Protein AF-A0A8K0EVI2-F1 (afdb_monomer_lite)

pLDDT: mean 81.67, std 11.16, range [43.81, 96.56]

Organism: Branchiostoma lanceolatum (NCBI:txid7740)

InterPro domains:
  IPR036465 von Willebrand factor A-like domain superfamily [G3DSA:3.40.50.410] (149-188)
  IPR036465 von Willebrand factor A-like domain superfamily [SSF53300] (149-183)
  IPR051173 Voltage-dependent calcium channel subunit alpha-2/delta [PTHR10166] (4-187)

Foldseek 3Di:
DDDDPDDDPVVVVVVVVVVVVVVVVLVVVLVVQLVVLLVVLPVVPLPAADPQC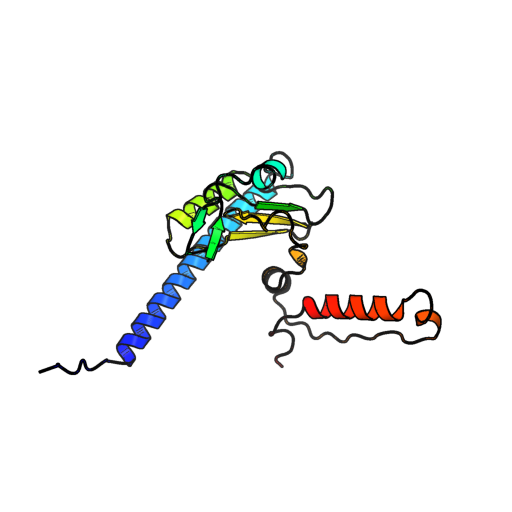QQQVDPDPFDQDPLANATWDQQGKHKDQLDPPQRRRRHVVSSVSVSVSCVVDVNDDKDKDADPRRIIMIPTHHPASHPDHGCCLPQVNLCVVPVDAADDDDDDDPDPVCVPPVNNVVSVVVVVSVVSSDDPRNPDD

Secondary structure (DSSP, 8-state):
--------HHHHHHHHHHHHHHHHHHHHHHHHHHHHHHHHHHHT-STTPPPGGGGTS-----EEETTTTEEEETT--EEEESSTTPPP---HHHHHHHHHHHHH-TT---EEEE-TTSEEEEESEETTTTSPPPGGGSHHHHHHH--S----------SGGGTGGGHHHHHHHHHHHHHHT--GGGT--

Radius of gyration: 22.09 Å; chains: 1; bounding box: 52×46×72 Å

Structure (mmCIF, N/CA/C/O backbone):
data_AF-A0A8K0EVI2-F1
#
_entry.id   AF-A0A8K0EVI2-F1
#
loop_
_atom_site.group_PDB
_atom_site.id
_atom_site.type_symbol
_atom_site.label_atom_id
_atom_site.label_alt_id
_atom_site.label_comp_id
_atom_site.label_asym_id
_atom_site.label_entity_id
_atom_site.label_seq_id
_atom_site.pdbx_PDB_ins_code
_atom_site.Cartn_x
_atom_site.Cartn_y
_atom_site.Cartn_z
_atom_site.occupancy
_atom_site.B_iso_or_equiv
_atom_site.auth_seq_id
_atom_site.auth_comp_id
_atom_site.auth_asym_id
_atom_site.auth_atom_id
_atom_site.pdbx_PDB_model_num
ATOM 1 N N . MET A 1 1 ? -12.355 -16.931 48.513 1.00 43.81 1 MET A N 1
ATOM 2 C CA . MET A 1 1 ? -12.974 -17.932 47.621 1.00 43.81 1 MET A CA 1
ATOM 3 C C . MET A 1 1 ? -12.936 -17.333 46.222 1.00 43.81 1 MET A C 1
ATOM 5 O O . MET A 1 1 ? -13.671 -16.388 45.978 1.00 43.81 1 MET A O 1
ATOM 9 N N . MET A 1 2 ? -11.983 -17.734 45.374 1.00 49.91 2 MET A N 1
ATOM 10 C CA . MET A 1 2 ? -11.938 -17.255 43.985 1.00 49.91 2 MET A CA 1
ATOM 11 C C . MET A 1 2 ? -13.023 -18.002 43.211 1.00 49.91 2 MET A C 1
ATOM 13 O O . MET A 1 2 ? -12.987 -19.228 43.157 1.00 49.91 2 MET A O 1
ATOM 17 N N . GLN A 1 3 ? -14.016 -17.278 42.695 1.00 55.81 3 GLN A N 1
ATOM 18 C CA . GLN A 1 3 ? -14.998 -17.849 41.778 1.00 55.81 3 GLN A CA 1
ATOM 19 C C . GLN A 1 3 ? -14.292 -18.197 40.470 1.00 55.81 3 GLN A C 1
ATOM 21 O O . GLN A 1 3 ? -13.686 -17.338 39.832 1.00 55.81 3 GLN A O 1
ATOM 26 N N . GLU A 1 4 ? -14.365 -19.467 40.094 1.00 62.75 4 GLU A N 1
ATOM 27 C CA . GLU A 1 4 ? -13.903 -19.957 38.805 1.00 62.75 4 GLU A CA 1
ATOM 28 C C . GLU A 1 4 ? -14.841 -19.396 37.726 1.00 62.75 4 GLU A C 1
ATOM 30 O O . GLU A 1 4 ? -16.021 -19.749 37.651 1.00 62.75 4 GLU A O 1
ATOM 35 N N . VAL A 1 5 ? -14.348 -18.437 36.939 1.00 78.00 5 VAL A N 1
ATOM 36 C CA . VAL A 1 5 ? -15.119 -17.850 35.841 1.00 78.00 5 VAL A CA 1
ATOM 37 C C . VAL A 1 5 ? -15.212 -18.897 34.740 1.00 78.00 5 VAL A C 1
ATOM 39 O O . VAL A 1 5 ? -14.2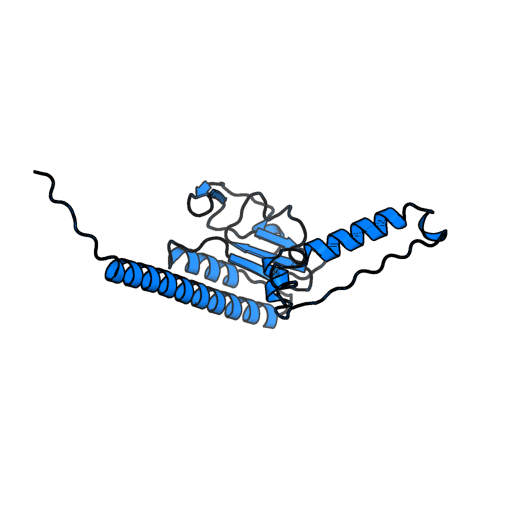47 -19.156 34.024 1.00 78.00 5 VAL A O 1
ATOM 42 N N . LYS A 1 6 ? -16.383 -19.520 34.611 1.00 79.06 6 LYS A N 1
ATOM 43 C CA . LYS A 1 6 ? -16.661 -20.459 33.527 1.00 79.06 6 LYS A CA 1
ATOM 44 C C . LYS A 1 6 ? -16.777 -19.672 32.219 1.00 79.06 6 LYS A C 1
ATOM 46 O O . LYS A 1 6 ? -17.732 -18.924 32.030 1.00 79.06 6 LYS A O 1
ATOM 51 N N . ILE A 1 7 ? -15.785 -19.812 31.344 1.00 83.69 7 ILE A N 1
ATOM 52 C CA . ILE A 1 7 ? -15.777 -19.159 30.032 1.00 83.69 7 ILE A CA 1
ATOM 53 C C . ILE A 1 7 ? -16.602 -19.996 29.052 1.00 83.69 7 ILE A C 1
ATOM 55 O O . ILE A 1 7 ? -16.324 -21.176 28.846 1.00 83.69 7 ILE A O 1
ATOM 59 N N . ASP A 1 8 ? -17.599 -19.370 28.432 1.00 90.25 8 ASP A N 1
ATOM 60 C CA . ASP A 1 8 ? -18.311 -19.929 27.285 1.00 90.25 8 ASP A CA 1
ATOM 61 C C . ASP A 1 8 ? -17.479 -19.708 26.013 1.00 90.25 8 ASP A C 1
ATOM 63 O O . ASP A 1 8 ? -17.404 -18.600 25.478 1.00 90.25 8 ASP A O 1
ATOM 67 N N . GLY A 1 9 ? -16.809 -20.765 25.555 1.00 88.12 9 GLY A N 1
ATOM 68 C CA . GLY A 1 9 ? -15.929 -20.698 24.392 1.00 88.12 9 GLY A CA 1
ATOM 69 C C . GLY A 1 9 ? -16.652 -20.364 23.085 1.00 88.12 9 GLY A C 1
ATOM 70 O O . GLY A 1 9 ? -16.075 -19.679 22.242 1.00 88.12 9 GLY A O 1
ATOM 71 N N . GLU A 1 10 ? -17.904 -20.793 22.916 1.00 92.88 10 GLU A N 1
ATOM 72 C CA . GLU A 1 10 ? -18.670 -20.551 21.689 1.00 92.88 10 GLU A CA 1
ATOM 73 C C . GLU A 1 10 ? -19.097 -19.085 21.605 1.00 92.88 10 GLU A C 1
ATOM 75 O O . GLU A 1 10 ? -18.867 -18.419 20.591 1.00 92.88 10 GLU A O 1
ATOM 80 N N . ALA A 1 11 ? -19.611 -18.543 22.712 1.00 92.44 11 ALA A N 1
ATOM 81 C CA . ALA A 1 11 ? -19.956 -17.130 22.800 1.00 92.44 11 ALA A CA 1
ATOM 82 C C . ALA A 1 11 ? -18.728 -16.227 22.585 1.00 92.44 11 ALA A C 1
ATOM 84 O O . ALA A 1 11 ? -18.799 -15.243 21.846 1.00 92.44 11 ALA A O 1
ATOM 85 N N . GLN A 1 12 ? -17.577 -16.571 23.176 1.00 92.56 12 GLN A N 1
ATOM 86 C CA . GLN A 1 12 ? -16.336 -15.811 22.980 1.00 92.56 12 GLN A CA 1
ATOM 87 C C . GLN A 1 12 ? -15.836 -15.877 21.531 1.00 92.56 12 GLN A C 1
ATOM 89 O O . GLN A 1 12 ? -15.446 -14.852 20.970 1.00 92.56 12 GLN A O 1
ATOM 94 N N . LEU A 1 13 ? -15.888 -17.051 20.893 1.00 92.06 13 LEU A N 1
ATOM 95 C CA . LEU A 1 13 ? -15.507 -17.204 19.488 1.00 92.06 13 LEU A CA 1
ATOM 96 C C . LEU A 1 13 ? -16.396 -16.362 18.565 1.00 92.06 13 LEU A C 1
ATOM 98 O O . LEU A 1 13 ? -15.887 -15.703 17.652 1.00 92.06 13 LEU A O 1
ATOM 102 N N . HIS A 1 14 ? -17.707 -16.346 18.810 1.00 93.56 14 HIS A N 1
ATOM 103 C CA . HIS A 1 14 ? -18.639 -15.525 18.043 1.00 93.56 14 HIS A CA 1
ATOM 104 C C . HIS A 1 14 ? -18.311 -14.032 18.179 1.00 93.56 14 HIS A C 1
ATOM 106 O O . HIS A 1 14 ? -18.212 -13.327 17.174 1.00 93.56 14 HIS A O 1
ATOM 112 N N . LEU A 1 15 ? -18.071 -13.553 19.405 1.00 94.12 15 LEU A N 1
ATOM 113 C CA . LEU A 1 15 ? -17.705 -12.157 19.663 1.00 94.12 15 LEU A CA 1
ATOM 114 C C . LEU A 1 15 ? -16.404 -11.758 18.951 1.00 94.12 15 LEU A C 1
ATOM 116 O O . LEU A 1 15 ? -16.347 -10.706 18.313 1.00 94.12 15 LEU A O 1
ATOM 120 N N . LEU A 1 16 ? -15.375 -12.610 19.003 1.00 91.75 16 LEU A N 1
ATOM 121 C CA . LEU A 1 16 ? -14.105 -12.372 18.312 1.00 91.75 16 LEU A CA 1
ATOM 122 C C . LEU A 1 16 ? -14.278 -12.341 16.789 1.00 91.75 16 LEU A C 1
ATOM 124 O O . LEU A 1 16 ? -13.738 -11.458 16.121 1.00 91.75 16 LEU A O 1
ATOM 128 N N . THR A 1 17 ? -15.059 -13.275 16.243 1.00 92.44 17 THR A N 1
ATOM 129 C CA . THR A 1 17 ? -15.332 -13.360 14.801 1.00 92.44 17 THR A CA 1
ATOM 130 C C . THR A 1 17 ? -16.090 -12.130 14.316 1.00 92.44 17 THR A C 1
ATOM 132 O O . THR A 1 17 ? -15.749 -11.559 13.280 1.00 92.44 17 THR A O 1
ATOM 135 N N . GLN A 1 18 ? -17.078 -11.676 15.089 1.00 93.94 18 GLN A N 1
ATOM 136 C CA . GLN A 1 18 ? -17.838 -10.471 14.786 1.00 93.94 18 GLN A CA 1
ATOM 137 C C . GLN A 1 18 ? -16.941 -9.228 14.804 1.00 93.94 18 GLN A C 1
ATOM 139 O O . GLN A 1 18 ? -16.919 -8.482 13.827 1.00 93.94 18 GLN A O 1
ATOM 144 N N . ALA A 1 19 ? -16.133 -9.047 15.853 1.00 88.75 19 ALA A N 1
ATOM 145 C CA . ALA A 1 19 ? -15.213 -7.916 15.957 1.00 88.75 19 ALA A CA 1
ATOM 146 C C . ALA A 1 19 ? -14.177 -7.893 14.815 1.00 88.75 19 ALA A C 1
ATOM 148 O O . ALA A 1 19 ? -13.899 -6.837 14.240 1.00 88.75 19 ALA A O 1
ATOM 149 N N . ALA A 1 20 ? -13.631 -9.056 14.444 1.00 89.12 20 ALA A N 1
ATOM 150 C CA . ALA A 1 20 ? -12.725 -9.182 13.306 1.00 89.12 20 ALA A CA 1
ATOM 151 C C . ALA A 1 20 ? -13.427 -8.844 11.981 1.00 89.12 20 ALA A C 1
ATOM 153 O O . ALA A 1 20 ? -12.891 -8.088 11.167 1.00 89.12 20 ALA A O 1
ATOM 154 N N . GLY A 1 21 ? -14.644 -9.357 11.780 1.00 90.19 21 GLY A N 1
ATOM 155 C CA . GLY A 1 21 ? -15.459 -9.077 10.602 1.00 90.19 21 GLY A CA 1
ATOM 156 C C . GLY A 1 21 ? -15.788 -7.593 10.455 1.00 90.19 21 GLY A C 1
ATOM 157 O O . GLY A 1 21 ? -15.644 -7.034 9.368 1.00 90.19 21 GLY A O 1
ATOM 158 N N . ASP A 1 22 ? -16.172 -6.929 11.542 1.00 90.62 22 ASP A N 1
ATOM 159 C CA . ASP A 1 22 ? -16.500 -5.503 11.532 1.00 90.62 22 ASP A CA 1
ATOM 160 C C . ASP A 1 22 ? -15.265 -4.637 11.267 1.00 90.62 22 ASP A C 1
ATOM 162 O O . ASP A 1 22 ? -15.330 -3.699 10.468 1.00 90.62 22 ASP A O 1
ATOM 166 N N . ARG A 1 23 ? -14.101 -5.012 11.814 1.00 88.19 23 ARG A N 1
ATOM 167 C CA . ARG A 1 23 ? -12.829 -4.356 11.482 1.00 88.19 23 ARG A CA 1
ATOM 168 C C . ARG A 1 23 ? -12.491 -4.483 9.995 1.00 88.19 23 ARG A C 1
ATOM 170 O O . ARG A 1 23 ? -12.103 -3.495 9.376 1.00 88.19 23 ARG A O 1
ATOM 177 N N . LEU A 1 24 ? -12.667 -5.666 9.402 1.00 90.06 24 LEU A N 1
ATOM 178 C CA . LEU A 1 24 ? -12.410 -5.888 7.974 1.00 90.06 24 LEU A CA 1
ATOM 179 C C . LEU A 1 24 ? -13.368 -5.094 7.076 1.00 90.06 24 LEU A C 1
ATOM 181 O O . LEU A 1 24 ? -12.922 -4.517 6.082 1.00 90.06 24 LEU A O 1
ATOM 185 N N . LYS A 1 25 ? -14.659 -5.019 7.430 1.00 91.19 25 LYS A N 1
ATOM 186 C CA . LYS A 1 25 ? -15.632 -4.165 6.722 1.00 91.19 25 LYS A CA 1
ATOM 187 C C . LYS A 1 25 ? -15.181 -2.710 6.742 1.00 91.19 25 LYS A C 1
ATOM 189 O O . LYS A 1 25 ? -15.129 -2.074 5.697 1.00 91.19 25 LYS A O 1
ATOM 194 N N . MET A 1 26 ? -14.768 -2.220 7.906 1.00 88.94 26 MET A N 1
ATOM 195 C CA . MET A 1 26 ? -14.326 -0.840 8.052 1.00 88.94 26 MET A CA 1
ATOM 196 C C . MET A 1 26 ? -13.041 -0.553 7.250 1.00 88.94 26 MET A C 1
ATOM 198 O O . MET A 1 26 ? -12.937 0.480 6.589 1.00 88.94 26 MET A O 1
ATOM 202 N N . CYS A 1 27 ? -12.079 -1.487 7.232 1.00 89.56 27 CYS A N 1
ATOM 203 C CA . CYS A 1 27 ? -10.894 -1.395 6.370 1.00 89.56 27 CYS A CA 1
ATOM 204 C C . CYS A 1 27 ? -11.271 -1.320 4.884 1.00 89.56 27 CYS A C 1
ATOM 206 O O . CYS A 1 27 ? -10.718 -0.505 4.147 1.00 89.56 27 CYS A O 1
ATOM 208 N N . ARG A 1 28 ? -12.228 -2.141 4.440 1.00 91.81 28 ARG A N 1
ATOM 209 C CA . ARG A 1 28 ? -12.726 -2.121 3.060 1.00 91.81 28 ARG A CA 1
ATOM 210 C C . ARG A 1 28 ? -13.369 -0.776 2.715 1.00 91.81 28 ARG A C 1
ATOM 212 O O . ARG A 1 28 ? -13.117 -0.243 1.639 1.00 91.81 28 ARG A O 1
ATOM 219 N N . ASP A 1 29 ? -14.159 -0.209 3.617 1.00 93.12 29 ASP A N 1
ATOM 220 C CA . ASP A 1 29 ? -14.846 1.059 3.369 1.00 93.12 29 ASP A CA 1
ATOM 221 C C . ASP A 1 29 ? -13.847 2.228 3.245 1.00 93.12 29 ASP A C 1
ATOM 223 O O . ASP A 1 29 ? -13.990 3.074 2.362 1.00 93.12 29 ASP A O 1
ATOM 227 N N . ILE A 1 30 ? -12.769 2.226 4.038 1.00 93.06 30 ILE A N 1
ATOM 228 C CA . ILE A 1 30 ? -11.640 3.162 3.880 1.00 93.06 30 ILE A CA 1
ATOM 229 C C . ILE A 1 30 ? -10.949 2.997 2.531 1.00 93.06 30 ILE A C 1
ATOM 231 O O . ILE A 1 30 ? -10.674 3.990 1.856 1.00 93.06 30 ILE A O 1
ATOM 235 N N . LEU A 1 31 ? -10.681 1.754 2.120 1.00 92.62 31 LEU A N 1
ATOM 236 C CA . LEU A 1 31 ? -10.062 1.483 0.823 1.00 92.62 31 LEU A CA 1
ATOM 237 C C . LEU A 1 31 ? -10.925 2.019 -0.323 1.00 92.62 31 LEU A C 1
ATOM 239 O O . LEU A 1 31 ? -10.385 2.609 -1.255 1.00 92.62 31 LEU A O 1
ATOM 243 N N . HIS A 1 32 ? -12.252 1.884 -0.240 1.00 94.88 32 HIS A N 1
ATOM 244 C CA . HIS A 1 32 ? -13.164 2.447 -1.236 1.00 94.88 32 HIS A CA 1
ATOM 245 C C . HIS A 1 32 ? -13.137 3.977 -1.273 1.00 94.88 32 HIS A C 1
ATOM 247 O O . HIS A 1 32 ? -13.112 4.542 -2.365 1.00 94.88 32 HIS A O 1
ATOM 253 N N . ARG A 1 33 ? -13.096 4.647 -0.115 1.00 95.12 33 ARG A N 1
ATOM 254 C CA . ARG A 1 33 ? -12.981 6.114 -0.054 1.00 95.12 33 ARG A CA 1
ATOM 255 C C . ARG A 1 33 ? -11.671 6.603 -0.661 1.00 95.12 33 ARG A C 1
ATOM 257 O O . ARG A 1 33 ? -11.690 7.467 -1.528 1.00 95.12 33 ARG A O 1
ATOM 264 N N . ASN A 1 34 ? -10.551 6.000 -0.259 1.00 95.00 34 ASN A N 1
ATOM 265 C CA . ASN A 1 34 ? -9.239 6.342 -0.807 1.00 95.00 34 ASN A CA 1
ATOM 266 C C . ASN A 1 34 ? -9.199 6.115 -2.317 1.00 95.00 34 ASN A C 1
ATOM 268 O O . ASN A 1 34 ? -8.734 6.980 -3.051 1.00 95.00 34 ASN A O 1
ATOM 272 N N . LYS A 1 35 ? -9.723 4.976 -2.785 1.00 95.38 35 LYS A N 1
ATOM 273 C CA . LYS A 1 35 ? -9.802 4.660 -4.211 1.00 95.38 35 LYS A CA 1
ATOM 274 C C . LYS A 1 35 ? -10.563 5.735 -4.988 1.00 95.38 35 LYS A C 1
ATOM 276 O O . LYS A 1 35 ? -10.040 6.213 -5.987 1.00 95.38 35 LYS A O 1
ATOM 281 N N . ALA A 1 36 ? -11.757 6.113 -4.531 1.00 96.56 36 ALA A N 1
ATOM 282 C CA . ALA A 1 36 ? -12.587 7.098 -5.220 1.00 96.56 36 ALA A CA 1
ATOM 283 C C . ALA A 1 36 ? -11.879 8.457 -5.350 1.00 96.56 36 ALA A C 1
ATOM 285 O O . ALA A 1 36 ? -11.858 9.041 -6.431 1.00 96.56 36 ALA A O 1
ATOM 286 N N . GLU A 1 37 ? -11.242 8.926 -4.275 1.00 95.12 37 GLU A N 1
ATOM 287 C CA . GLU A 1 37 ? -10.503 10.194 -4.279 1.00 95.12 37 GLU A CA 1
ATOM 288 C C . GLU A 1 37 ? -9.249 10.143 -5.157 1.00 95.12 37 GLU A C 1
ATOM 290 O O . GLU A 1 37 ? -8.954 11.094 -5.880 1.00 95.12 37 GLU A O 1
ATOM 295 N N . ILE A 1 38 ? -8.527 9.020 -5.151 1.00 93.44 38 ILE A N 1
ATOM 296 C CA . ILE A 1 38 ? -7.367 8.811 -6.026 1.00 93.44 38 ILE A CA 1
ATOM 297 C C . ILE A 1 38 ? -7.807 8.810 -7.495 1.00 93.44 38 ILE A C 1
ATOM 299 O O . ILE A 1 38 ? -7.227 9.529 -8.306 1.00 93.44 38 ILE A O 1
ATOM 303 N N . GLU A 1 39 ? -8.860 8.070 -7.849 1.00 94.12 39 GLU A N 1
ATOM 304 C CA . GLU A 1 39 ? -9.402 8.036 -9.215 1.00 94.12 39 GLU A CA 1
ATOM 305 C C . GLU A 1 39 ? -9.869 9.425 -9.677 1.00 94.12 39 GLU A C 1
ATOM 307 O O . GLU A 1 39 ? -9.553 9.844 -10.794 1.00 94.12 39 GLU A O 1
ATOM 312 N N . ALA A 1 40 ? -10.547 10.179 -8.806 1.00 93.62 40 ALA A N 1
ATOM 313 C CA . ALA A 1 40 ? -10.949 11.559 -9.077 1.00 93.62 40 ALA A CA 1
ATOM 314 C C . ALA A 1 40 ? -9.745 12.497 -9.262 1.00 93.62 40 ALA A C 1
ATOM 316 O O . ALA A 1 40 ? -9.801 13.429 -10.069 1.00 93.62 40 ALA A O 1
ATOM 317 N N . SER A 1 41 ? -8.649 12.254 -8.542 1.00 91.56 41 SER A N 1
ATOM 318 C CA . SER A 1 41 ? -7.396 12.989 -8.699 1.00 91.56 41 SER A CA 1
ATOM 319 C C . SER A 1 41 ? -6.747 12.712 -10.058 1.00 91.56 41 SER A C 1
ATOM 321 O O . SER A 1 41 ? -6.443 13.652 -10.793 1.00 91.56 41 SER A O 1
ATOM 323 N N . HIS A 1 42 ? -6.629 11.435 -10.441 1.00 89.19 42 HIS A N 1
ATOM 324 C CA . HIS A 1 42 ? -6.082 11.012 -11.736 1.00 89.19 42 HIS A CA 1
ATOM 325 C C . HIS A 1 42 ? -6.888 11.537 -12.927 1.00 89.19 42 HIS A C 1
ATOM 327 O O . HIS A 1 42 ? -6.305 11.926 -13.939 1.00 89.19 42 HIS A O 1
ATOM 333 N N . ALA A 1 43 ? -8.219 11.578 -12.815 1.00 91.31 43 ALA A N 1
ATOM 334 C CA . ALA A 1 43 ? -9.096 12.074 -13.875 1.00 91.31 43 ALA A CA 1
ATOM 335 C C . ALA A 1 43 ? -8.829 13.546 -14.243 1.00 91.31 43 ALA A C 1
ATOM 337 O O . ALA A 1 43 ? -9.145 13.973 -15.351 1.00 91.31 43 ALA A O 1
ATOM 338 N N . GLN A 1 44 ? -8.222 14.317 -13.338 1.00 87.94 44 GLN A N 1
ATOM 339 C CA . GLN A 1 44 ? -7.869 15.720 -13.566 1.00 87.94 44 GLN A CA 1
ATOM 340 C C . GLN A 1 44 ? -6.493 15.898 -14.233 1.00 87.94 44 GLN A C 1
ATOM 342 O O . GLN A 1 44 ? -6.083 17.029 -14.496 1.00 87.94 44 GLN A O 1
ATOM 347 N N . GLY A 1 45 ? -5.780 14.805 -14.516 1.00 83.19 45 GLY A N 1
ATOM 348 C CA . GLY A 1 45 ? -4.469 14.826 -15.156 1.00 83.19 45 GLY A CA 1
ATOM 349 C C . GLY A 1 45 ? -3.321 15.270 -14.234 1.00 83.19 45 GLY A C 1
ATOM 350 O O . GLY A 1 45 ? -3.502 15.438 -13.029 1.00 83.19 45 GLY A O 1
ATOM 351 N N . PRO A 1 46 ? -2.112 15.457 -14.795 1.00 74.81 46 PRO A N 1
ATOM 352 C CA . PRO A 1 46 ? -0.891 15.726 -14.025 1.00 74.81 46 PRO A CA 1
ATOM 353 C C . PRO A 1 46 ? -0.790 17.159 -13.483 1.00 74.81 46 PRO A C 1
ATOM 355 O O . PRO A 1 46 ? 0.048 17.453 -12.635 1.00 74.81 46 PRO A O 1
ATOM 358 N N . THR A 1 47 ? -1.621 18.083 -13.964 1.00 73.62 47 THR A N 1
ATOM 359 C CA . THR A 1 47 ? -1.573 19.484 -13.541 1.00 73.62 47 THR A CA 1
ATOM 360 C C . THR A 1 47 ? -2.205 19.656 -12.158 1.00 73.62 47 THR A C 1
ATOM 362 O O . THR A 1 47 ? -3.421 19.555 -12.003 1.00 73.62 47 THR A O 1
ATOM 365 N N . GLY A 1 48 ? -1.390 19.978 -11.150 1.00 67.19 48 GLY A N 1
ATOM 366 C CA . GLY A 1 48 ? -1.850 20.254 -9.783 1.00 67.19 48 GLY A CA 1
ATOM 367 C C . GLY A 1 48 ? -1.861 19.046 -8.842 1.00 67.19 48 GLY A C 1
ATOM 368 O O . GLY A 1 48 ? -2.499 19.124 -7.792 1.00 67.19 48 GLY A O 1
ATOM 369 N N . GLY A 1 49 ? -1.176 17.953 -9.199 1.00 69.12 49 GLY A N 1
ATOM 370 C CA . GLY A 1 49 ? -0.748 16.965 -8.208 1.00 69.12 49 GLY A CA 1
ATOM 371 C C . GLY A 1 49 ? 0.191 17.605 -7.182 1.00 69.12 49 GLY A C 1
ATOM 372 O O . GLY A 1 49 ? 0.851 18.607 -7.474 1.00 69.12 49 GLY A O 1
ATOM 373 N N . ALA A 1 50 ? 0.209 17.065 -5.966 1.00 63.44 50 ALA A N 1
ATOM 374 C CA . ALA A 1 50 ? 1.078 17.566 -4.912 1.00 63.44 50 ALA A CA 1
ATOM 375 C C . ALA A 1 50 ? 2.551 17.437 -5.356 1.00 63.44 50 ALA A C 1
ATOM 377 O O . ALA A 1 50 ? 2.948 16.365 -5.820 1.00 63.44 50 ALA A O 1
ATOM 378 N N . PRO A 1 51 ? 3.376 18.492 -5.253 1.00 60.69 51 PRO A N 1
ATOM 379 C CA . PRO A 1 51 ? 4.811 18.381 -5.476 1.00 60.69 51 PRO A CA 1
ATOM 380 C C . PRO A 1 51 ? 5.406 17.262 -4.613 1.00 60.69 51 PRO A C 1
ATOM 382 O O . PRO A 1 51 ? 5.107 17.167 -3.426 1.00 60.69 51 PRO A O 1
ATOM 385 N N . ALA A 1 52 ? 6.282 16.430 -5.186 1.00 56.00 52 ALA A N 1
ATOM 386 C CA . ALA A 1 52 ? 6.972 15.388 -4.417 1.00 56.00 52 ALA A CA 1
ATOM 387 C C . ALA A 1 52 ? 7.826 15.966 -3.264 1.00 56.00 52 ALA A C 1
ATOM 389 O O . ALA A 1 52 ? 8.079 15.284 -2.272 1.00 56.00 52 ALA A O 1
ATOM 390 N N . SER A 1 53 ? 8.226 17.236 -3.387 1.00 56.91 53 SER A N 1
ATOM 391 C CA . SER A 1 53 ? 8.929 18.012 -2.363 1.00 56.91 53 SER A CA 1
ATOM 392 C C . SER A 1 53 ? 8.110 18.214 -1.085 1.00 56.91 53 SER A C 1
ATOM 394 O O . SER A 1 53 ? 8.666 18.214 0.012 1.00 56.91 53 SER A O 1
ATOM 396 N N . ASP A 1 54 ? 6.781 18.314 -1.186 1.00 61.69 54 ASP A N 1
ATOM 397 C CA . ASP A 1 54 ? 5.922 18.683 -0.050 1.00 61.69 54 ASP A CA 1
ATOM 398 C C . ASP A 1 54 ? 5.841 17.579 1.013 1.00 61.69 54 ASP A C 1
ATOM 400 O O . ASP A 1 54 ? 5.613 17.852 2.188 1.00 61.69 54 ASP A O 1
ATOM 404 N N . CYS A 1 55 ? 6.074 16.333 0.607 1.00 68.69 55 CYS A N 1
ATOM 405 C CA . CYS A 1 55 ? 5.926 15.147 1.443 1.00 68.69 55 CYS A CA 1
ATOM 406 C C . CYS A 1 55 ? 7.281 14.521 1.839 1.00 68.69 55 CYS A C 1
ATOM 408 O O . CYS A 1 55 ? 7.315 13.532 2.565 1.00 68.69 55 CYS A O 1
ATOM 410 N N . CYS A 1 56 ? 8.413 15.023 1.332 1.00 72.19 56 CYS A N 1
ATOM 411 C CA . CYS A 1 56 ? 9.719 14.389 1.559 1.00 72.19 56 CYS A CA 1
ATOM 412 C C . CYS A 1 56 ? 10.869 15.330 1.910 1.00 72.19 56 CYS A C 1
ATOM 414 O O . CYS A 1 56 ? 11.852 14.855 2.480 1.00 72.19 56 CYS A O 1
ATOM 416 N N . ASP A 1 57 ? 10.733 16.636 1.677 1.00 68.12 57 ASP A N 1
ATOM 417 C CA . ASP A 1 57 ? 11.819 17.583 1.953 1.00 68.12 57 ASP A CA 1
ATOM 418 C C . ASP A 1 57 ? 11.788 18.125 3.391 1.00 68.12 57 ASP A C 1
ATOM 420 O O . ASP A 1 57 ? 12.801 18.603 3.894 1.00 68.12 57 ASP A O 1
ATOM 424 N N . ASN A 1 58 ? 10.655 17.991 4.092 1.00 63.38 58 ASN A N 1
ATOM 425 C CA . ASN A 1 58 ? 10.505 18.391 5.489 1.00 63.38 58 ASN A CA 1
ATOM 426 C C . ASN A 1 58 ? 9.997 17.218 6.327 1.00 63.38 58 ASN A C 1
ATOM 428 O O . ASN A 1 58 ? 8.793 17.017 6.488 1.00 63.38 58 ASN A O 1
ATOM 432 N N . LEU A 1 59 ? 10.921 16.452 6.907 1.00 63.78 59 LEU A N 1
ATOM 433 C CA . LEU A 1 59 ? 10.594 15.653 8.083 1.00 63.78 59 LEU A CA 1
ATOM 434 C C . LEU A 1 59 ? 10.307 16.664 9.196 1.00 63.78 59 LEU A C 1
ATOM 436 O O . LEU A 1 59 ? 11.231 17.247 9.759 1.00 63.78 59 LEU A O 1
ATOM 440 N N . GLY A 1 60 ? 9.028 16.958 9.437 1.00 66.75 60 GLY A N 1
ATOM 441 C CA . GLY A 1 60 ? 8.607 17.768 10.579 1.00 66.75 60 GLY A CA 1
ATOM 442 C C . GLY A 1 60 ? 9.030 17.129 11.910 1.00 66.75 60 GLY A C 1
ATOM 443 O O . GLY A 1 60 ? 9.895 16.254 11.970 1.00 66.75 60 GLY A O 1
ATOM 444 N N . GLN A 1 61 ? 8.398 17.521 13.016 1.00 76.69 61 GLN A N 1
ATOM 445 C CA . GLN A 1 61 ? 8.660 16.844 14.284 1.00 76.69 61 GLN A CA 1
ATOM 446 C C . GLN A 1 61 ? 8.133 15.405 14.222 1.00 76.69 61 GLN A C 1
ATOM 448 O O . GLN A 1 61 ? 6.930 15.156 14.237 1.00 76.69 61 GLN A O 1
ATOM 453 N N . LEU A 1 62 ? 9.067 14.466 14.118 1.00 82.69 62 LEU A N 1
ATOM 454 C CA . LEU A 1 62 ? 8.818 13.037 14.160 1.00 82.69 62 LEU A CA 1
ATOM 455 C C . LEU A 1 62 ? 8.371 12.636 15.571 1.00 82.69 62 LEU A C 1
ATOM 457 O O . LEU A 1 62 ? 9.106 12.824 16.541 1.00 82.69 62 LEU A O 1
ATOM 461 N N . GLU A 1 63 ? 7.181 12.052 15.682 1.00 88.69 63 GLU A N 1
ATOM 462 C CA . GLU A 1 63 ? 6.626 11.572 16.947 1.00 88.69 63 GLU A CA 1
ATOM 463 C C . GLU A 1 63 ? 6.414 10.064 16.895 1.00 88.69 63 GLU A C 1
ATOM 465 O O . GLU A 1 63 ? 5.909 9.518 15.914 1.00 88.69 63 GLU A O 1
ATOM 470 N N . TYR A 1 64 ? 6.820 9.366 17.954 1.00 90.06 64 TYR A N 1
ATOM 471 C CA . TYR A 1 64 ? 6.588 7.932 18.048 1.00 90.06 64 TYR A CA 1
ATOM 472 C C . TYR A 1 64 ? 5.100 7.650 18.258 1.00 90.06 64 TYR A C 1
ATOM 474 O O . TYR A 1 64 ? 4.523 8.072 19.260 1.00 90.06 64 TYR A O 1
ATOM 482 N N . ASP A 1 65 ? 4.506 6.876 17.350 1.00 88.69 65 ASP A N 1
ATOM 483 C CA . ASP A 1 65 ? 3.125 6.426 17.473 1.00 88.69 65 ASP A CA 1
ATOM 484 C C . ASP A 1 65 ? 3.078 4.895 17.646 1.00 88.69 65 ASP A C 1
ATOM 486 O O . ASP A 1 65 ? 3.503 4.148 16.753 1.00 88.69 65 ASP A O 1
ATOM 490 N N . PRO A 1 66 ? 2.547 4.380 18.775 1.00 88.50 66 PRO A N 1
ATOM 491 C CA . PRO A 1 66 ? 2.515 2.946 19.054 1.00 88.50 66 PRO A CA 1
ATOM 492 C C . PRO A 1 66 ? 1.635 2.155 18.078 1.00 88.50 66 PRO A C 1
ATOM 494 O O . PRO A 1 66 ? 1.816 0.947 17.953 1.00 88.50 66 PRO A O 1
ATOM 497 N N . ARG A 1 67 ? 0.715 2.802 17.349 1.00 87.44 67 ARG A N 1
ATOM 498 C CA . ARG A 1 67 ? -0.078 2.147 16.294 1.00 87.44 67 ARG A CA 1
ATOM 499 C C . ARG A 1 67 ? 0.789 1.747 15.100 1.00 87.44 67 ARG A C 1
ATOM 501 O O . ARG A 1 67 ? 0.461 0.794 14.396 1.00 87.44 67 ARG A O 1
ATOM 508 N N . PHE A 1 68 ? 1.881 2.477 14.881 1.00 87.56 68 PHE A N 1
ATOM 509 C CA . PHE A 1 68 ? 2.799 2.306 13.756 1.00 87.56 68 PHE A CA 1
ATOM 510 C C . PHE A 1 68 ? 4.121 1.654 14.160 1.00 87.56 68 PHE A C 1
ATOM 512 O O . PHE A 1 68 ? 4.860 1.212 13.283 1.00 87.56 68 PHE A O 1
ATOM 519 N N . LEU A 1 69 ? 4.411 1.590 15.467 1.00 89.19 69 LEU A N 1
ATOM 520 C CA . LEU A 1 69 ? 5.690 1.134 16.023 1.00 89.19 69 LEU A CA 1
ATOM 521 C C . LEU A 1 69 ? 6.886 1.888 15.417 1.00 89.19 69 LEU A C 1
ATOM 523 O O . LEU A 1 69 ? 7.975 1.337 15.259 1.00 89.19 69 LEU A O 1
ATOM 527 N N . GLN A 1 70 ? 6.669 3.150 15.044 1.00 88.06 70 GLN A N 1
ATOM 528 C CA . GLN A 1 70 ? 7.649 3.982 14.363 1.00 88.06 70 GLN A CA 1
ATOM 529 C C . GLN A 1 70 ? 7.374 5.464 14.625 1.00 88.06 70 GLN A C 1
ATOM 531 O O . GLN A 1 70 ? 6.278 5.853 15.032 1.00 88.06 70 GLN A O 1
ATOM 536 N N . GLN A 1 71 ? 8.395 6.285 14.392 1.00 88.75 71 GLN A N 1
ATOM 537 C CA . GLN A 1 71 ? 8.259 7.730 14.353 1.00 88.75 71 GLN A CA 1
ATOM 538 C C . GLN A 1 71 ? 7.573 8.174 13.059 1.00 88.75 71 GLN A C 1
ATOM 540 O O . GLN A 1 71 ? 7.973 7.767 11.965 1.00 88.75 71 GLN A O 1
ATOM 545 N N . ILE A 1 72 ? 6.541 9.000 13.194 1.00 87.69 72 ILE A N 1
ATOM 546 C CA . ILE A 1 72 ? 5.716 9.478 12.087 1.00 87.69 72 ILE A CA 1
ATOM 547 C C . ILE A 1 72 ? 5.504 10.987 12.162 1.00 87.69 72 ILE A C 1
ATOM 549 O O . ILE A 1 72 ? 5.629 11.591 13.225 1.00 87.69 72 ILE A O 1
ATOM 553 N N . VAL A 1 73 ? 5.110 11.577 11.036 1.00 87.69 73 VAL A N 1
ATOM 554 C CA . VAL A 1 73 ? 4.496 12.909 10.999 1.00 87.69 73 VAL A CA 1
ATOM 555 C C . VAL A 1 73 ? 3.025 12.721 10.648 1.00 87.69 73 VAL A C 1
ATOM 557 O O . VAL A 1 73 ? 2.673 12.446 9.503 1.00 87.69 73 VAL A O 1
ATOM 560 N N . ASN A 1 74 ? 2.153 12.839 11.650 1.00 82.81 74 ASN A N 1
ATOM 561 C CA . ASN A 1 74 ? 0.727 12.504 11.538 1.00 82.81 74 ASN A CA 1
ATOM 562 C C . ASN A 1 74 ? -0.093 13.500 10.687 1.00 82.81 74 ASN A C 1
ATOM 564 O O . ASN A 1 74 ? -1.288 13.302 10.482 1.00 82.81 74 ASN A O 1
ATOM 568 N N . ASP A 1 75 ? 0.533 14.578 10.213 1.00 81.62 75 ASP A N 1
ATOM 569 C CA . ASP A 1 75 ? -0.089 15.585 9.344 1.00 81.62 75 ASP A CA 1
ATOM 570 C C . ASP A 1 75 ? 0.642 15.766 8.008 1.00 81.62 75 ASP A C 1
ATOM 572 O O . ASP A 1 75 ? 0.499 16.781 7.335 1.00 81.62 75 ASP A O 1
ATOM 576 N N . SER A 1 76 ? 1.464 14.788 7.634 1.00 82.06 76 SER A N 1
ATOM 577 C CA . SER A 1 76 ? 2.218 14.824 6.389 1.00 82.06 76 SER A CA 1
ATOM 578 C C . SER A 1 76 ? 2.139 13.487 5.663 1.00 82.06 76 SER A C 1
ATOM 580 O O . SER A 1 76 ? 1.882 12.434 6.251 1.00 82.06 76 SER A O 1
ATOM 582 N N . CYS A 1 77 ? 2.350 13.552 4.359 1.00 83.75 77 CYS A N 1
ATOM 583 C CA . CYS A 1 77 ? 2.439 12.440 3.424 1.00 83.75 77 CYS A CA 1
ATOM 584 C C . CYS A 1 77 ? 3.904 12.076 3.186 1.00 83.75 77 CYS A C 1
ATOM 586 O O . CYS A 1 77 ? 4.785 12.883 3.432 1.00 83.75 77 CYS A O 1
ATOM 588 N N . GLY A 1 78 ? 4.169 10.877 2.676 1.00 78.88 78 GLY A N 1
ATOM 589 C CA . GLY A 1 78 ? 5.432 10.517 2.035 1.00 78.88 78 GLY A CA 1
ATOM 590 C C . GLY A 1 78 ? 5.188 10.225 0.559 1.00 78.88 78 GLY A C 1
ATOM 591 O O . GLY A 1 78 ? 4.292 9.442 0.240 1.00 78.88 78 GLY A O 1
ATOM 592 N N . THR A 1 79 ? 5.971 10.824 -0.339 1.00 76.38 79 THR A N 1
ATOM 593 C CA . THR A 1 79 ? 5.838 10.603 -1.789 1.00 76.38 79 THR A CA 1
ATOM 594 C C . THR A 1 79 ? 7.142 10.201 -2.423 1.00 76.38 79 THR A C 1
ATOM 596 O O . THR A 1 79 ? 8.174 10.821 -2.190 1.00 76.38 79 THR A O 1
ATOM 599 N N . LEU A 1 80 ? 7.083 9.206 -3.295 1.00 74.81 80 LEU A N 1
ATOM 600 C CA . LEU A 1 80 ? 8.237 8.739 -4.043 1.00 74.81 80 LEU A CA 1
ATOM 601 C C . LEU A 1 80 ? 7.845 8.587 -5.509 1.00 74.81 80 LEU A C 1
ATOM 603 O O . LEU A 1 80 ? 6.770 8.084 -5.827 1.00 74.81 80 LEU A O 1
ATOM 607 N N . THR A 1 81 ? 8.745 8.977 -6.406 1.00 70.00 81 THR A N 1
ATOM 608 C CA . THR A 1 81 ? 8.670 8.575 -7.811 1.00 70.00 81 THR A CA 1
ATOM 609 C C . THR A 1 81 ? 9.750 7.531 -8.061 1.00 70.00 81 THR A C 1
ATOM 611 O O . THR A 1 81 ? 10.944 7.808 -8.007 1.00 70.00 81 THR A O 1
ATOM 614 N N . ALA A 1 82 ? 9.331 6.290 -8.299 1.00 65.31 82 ALA A N 1
ATOM 615 C CA . ALA A 1 82 ? 10.230 5.182 -8.613 1.00 65.31 82 ALA A CA 1
ATOM 616 C C . ALA A 1 82 ? 10.912 5.341 -9.985 1.00 65.31 82 ALA A C 1
ATOM 618 O O . ALA A 1 82 ? 11.886 4.649 -10.274 1.00 65.31 82 ALA A O 1
ATOM 619 N N . VAL A 1 83 ? 10.388 6.233 -10.832 1.00 66.12 83 VAL A N 1
ATOM 620 C CA . VAL A 1 83 ? 10.885 6.524 -12.176 1.00 66.12 83 VAL A CA 1
ATOM 621 C C . VAL A 1 83 ? 11.057 8.035 -12.315 1.00 66.12 83 VAL A C 1
ATOM 623 O O . VAL A 1 83 ? 10.127 8.800 -12.055 1.00 66.12 83 VAL A O 1
ATOM 626 N N . THR A 1 84 ? 12.246 8.474 -12.731 1.00 66.75 84 THR A N 1
ATOM 627 C CA . THR A 1 84 ? 12.547 9.892 -12.966 1.00 66.75 84 THR A CA 1
ATOM 628 C C . THR A 1 84 ? 11.569 10.487 -13.979 1.00 66.75 84 THR A C 1
ATOM 630 O O . THR A 1 84 ? 11.426 9.968 -15.084 1.00 66.75 84 THR A O 1
ATOM 633 N N . GLY A 1 85 ? 10.903 11.583 -13.609 1.00 64.12 85 GLY A N 1
ATOM 634 C CA . GLY A 1 85 ? 9.934 12.266 -14.473 1.00 64.12 85 GLY A CA 1
ATOM 635 C C . GLY A 1 85 ? 8.529 11.655 -14.484 1.00 64.12 85 GLY A C 1
ATOM 636 O O . GLY A 1 85 ? 7.697 12.111 -15.268 1.00 64.12 85 GLY A O 1
ATOM 637 N N . ALA A 1 86 ? 8.237 10.661 -13.633 1.00 68.56 86 ALA A N 1
ATOM 638 C CA . ALA A 1 86 ? 6.865 10.199 -13.441 1.00 68.56 86 ALA A CA 1
ATOM 639 C C . ALA A 1 86 ? 5.982 11.363 -12.940 1.00 68.56 86 ALA A C 1
ATOM 641 O O . ALA A 1 86 ? 6.376 12.060 -11.998 1.00 68.56 86 ALA A O 1
ATOM 642 N N . PRO A 1 87 ? 4.807 11.601 -13.553 1.00 71.88 87 PRO A N 1
ATOM 643 C CA . PRO A 1 87 ? 3.909 12.652 -13.100 1.00 71.88 87 PRO A CA 1
ATOM 644 C C . PRO A 1 87 ? 3.369 12.313 -11.709 1.00 71.88 87 PRO A C 1
ATOM 646 O O . PRO A 1 87 ? 2.990 11.174 -11.450 1.00 71.88 87 PRO A O 1
ATOM 649 N N . ASN A 1 88 ? 3.299 13.317 -10.836 1.00 78.62 88 ASN A N 1
ATOM 650 C CA . ASN A 1 88 ? 2.517 13.226 -9.611 1.00 78.62 88 ASN A CA 1
ATOM 651 C C . ASN A 1 88 ? 1.108 13.737 -9.920 1.00 78.62 88 ASN A C 1
ATOM 653 O O . ASN A 1 88 ? 0.932 14.866 -10.378 1.00 78.62 88 ASN A O 1
ATOM 657 N N . THR A 1 89 ? 0.118 12.878 -9.745 1.00 85.25 89 THR A N 1
ATOM 658 C CA . THR A 1 89 ? -1.284 13.126 -10.085 1.00 85.25 89 THR A CA 1
ATOM 659 C C . THR A 1 89 ? -2.180 13.115 -8.851 1.00 85.25 89 THR A C 1
ATOM 661 O O . THR A 1 89 ? -3.334 13.541 -8.930 1.00 85.25 89 THR A O 1
ATOM 664 N N . VAL A 1 90 ? -1.667 12.672 -7.700 1.00 87.25 90 VAL A N 1
ATOM 665 C CA . VAL A 1 90 ? -2.383 12.674 -6.422 1.00 87.25 90 VAL A CA 1
ATOM 666 C C . VAL A 1 90 ? -2.409 14.081 -5.829 1.00 87.25 90 VAL A C 1
ATOM 668 O O . VAL A 1 90 ? -1.386 14.730 -5.615 1.00 87.25 90 VAL A O 1
ATOM 671 N N . ARG A 1 91 ? -3.616 14.569 -5.552 1.00 87.25 91 ARG A N 1
ATOM 672 C CA . ARG A 1 91 ? -3.882 15.906 -5.020 1.00 87.25 91 ARG A CA 1
ATOM 673 C C . ARG A 1 91 ? -3.885 15.923 -3.493 1.00 87.25 91 ARG A C 1
ATOM 675 O O . ARG A 1 91 ? -4.196 14.907 -2.869 1.00 87.25 91 ARG A O 1
ATOM 682 N N . PRO A 1 92 ? -3.696 17.104 -2.874 1.00 85.88 92 PRO A N 1
ATOM 683 C CA . PRO A 1 92 ? -3.799 17.262 -1.423 1.00 85.88 92 PRO A CA 1
ATOM 684 C C . PRO A 1 92 ? -5.113 16.757 -0.797 1.00 85.88 92 PRO A C 1
ATOM 686 O O . PRO A 1 92 ? -5.122 16.323 0.354 1.00 85.88 92 PRO A O 1
ATOM 689 N N . SER A 1 93 ? -6.226 16.755 -1.545 1.00 88.56 93 SER A N 1
ATOM 690 C CA . SER A 1 93 ? -7.516 16.216 -1.080 1.00 88.56 93 SER A CA 1
ATOM 691 C C . SER A 1 93 ? -7.460 14.725 -0.730 1.00 88.56 93 SER A C 1
ATOM 693 O O . SER A 1 93 ? -8.149 14.284 0.194 1.00 88.56 93 SER A O 1
ATOM 695 N N . VAL A 1 94 ? -6.599 13.955 -1.401 1.00 91.75 94 VAL A N 1
ATOM 696 C CA . VAL A 1 94 ? -6.377 12.539 -1.093 1.00 91.75 94 VAL A CA 1
ATOM 697 C C . VAL A 1 94 ? -5.756 12.392 0.297 1.00 91.75 94 VAL A C 1
ATOM 699 O O . VAL A 1 94 ? -6.226 11.578 1.091 1.00 91.75 94 VAL A O 1
ATOM 702 N N . TYR A 1 95 ? -4.771 13.222 0.651 1.00 89.44 95 TYR A N 1
ATOM 703 C CA . TYR A 1 95 ? -4.169 13.186 1.988 1.00 89.44 95 TYR A CA 1
ATOM 704 C C . TYR A 1 95 ? -5.134 13.663 3.071 1.00 89.44 95 TYR A C 1
ATOM 706 O O . TYR A 1 95 ? -5.172 13.072 4.146 1.00 89.44 95 TYR A O 1
ATOM 714 N N . ASN A 1 96 ? -5.978 14.659 2.782 1.00 91.06 96 ASN A N 1
ATOM 715 C CA . ASN A 1 96 ? -7.049 15.062 3.699 1.00 91.06 96 ASN A CA 1
ATOM 716 C C . ASN A 1 96 ? -8.003 13.894 3.987 1.00 91.06 96 ASN A C 1
ATOM 718 O O . ASN A 1 96 ? -8.387 13.665 5.136 1.00 91.06 96 ASN A O 1
ATOM 722 N N . THR A 1 97 ? -8.334 13.110 2.959 1.00 93.94 97 THR A N 1
ATOM 723 C CA . THR A 1 97 ? -9.149 11.899 3.104 1.00 93.94 97 THR A CA 1
ATOM 724 C C . THR A 1 97 ? -8.433 10.850 3.950 1.00 93.94 97 THR A C 1
ATOM 726 O O . THR A 1 97 ? -9.012 10.359 4.921 1.00 93.94 97 THR A O 1
ATOM 729 N N . MET A 1 98 ? -7.155 10.570 3.676 1.00 93.31 98 MET A N 1
ATOM 730 C CA . MET A 1 98 ? -6.353 9.631 4.470 1.00 93.31 98 MET A CA 1
ATOM 731 C C . MET A 1 98 ? -6.227 10.066 5.939 1.00 93.31 98 MET A C 1
ATOM 733 O O . MET A 1 98 ? -6.411 9.245 6.843 1.00 93.31 98 MET A O 1
ATOM 737 N N . LYS A 1 99 ? -6.008 11.358 6.198 1.00 91.56 99 LYS A N 1
ATOM 738 C CA . LYS A 1 99 ? -6.004 11.940 7.544 1.00 91.56 99 LYS A CA 1
ATOM 739 C C . LYS A 1 99 ? -7.350 11.738 8.238 1.00 91.56 99 LYS A C 1
ATOM 741 O O . LYS A 1 99 ? -7.392 11.269 9.376 1.00 91.56 99 LYS A O 1
ATOM 746 N N . SER A 1 100 ? -8.456 12.015 7.544 1.00 93.00 100 SER A N 1
ATOM 747 C CA . SER A 1 100 ? -9.804 11.825 8.093 1.00 93.00 100 SER A CA 1
ATOM 748 C C . SER A 1 100 ? -10.089 10.358 8.444 1.00 93.00 100 SER A C 1
ATOM 750 O O . SER A 1 100 ? -10.654 10.077 9.498 1.00 93.00 100 SER A O 1
ATOM 752 N N . ASN A 1 101 ? -9.617 9.408 7.629 1.00 93.44 101 ASN A N 1
ATOM 753 C CA . ASN A 1 101 ? -9.770 7.978 7.890 1.00 93.44 101 ASN A CA 1
ATOM 754 C C . ASN A 1 101 ? -9.060 7.556 9.185 1.00 93.44 101 ASN A C 1
ATOM 756 O O . ASN A 1 101 ? -9.618 6.788 9.969 1.00 93.44 101 ASN A O 1
ATOM 760 N N . MET A 1 102 ? -7.859 8.087 9.444 1.00 89.44 102 MET A N 1
ATOM 761 C CA . MET A 1 102 ? -7.124 7.829 10.690 1.00 89.44 102 MET A CA 1
ATOM 762 C C . MET A 1 102 ? -7.795 8.422 11.928 1.00 89.44 102 MET A C 1
ATOM 764 O O . MET A 1 102 ? -7.676 7.862 13.016 1.00 89.44 102 MET A O 1
ATOM 768 N N . GLN A 1 103 ? -8.490 9.551 11.780 1.00 87.50 103 GLN A N 1
ATOM 769 C CA . GLN A 1 103 ? -9.239 10.175 12.873 1.00 87.50 103 GLN A CA 1
ATOM 770 C C . GLN A 1 103 ? -10.545 9.429 13.165 1.00 87.50 103 GLN A C 1
ATOM 772 O O . GLN A 1 103 ? -10.936 9.297 14.322 1.00 87.50 103 GLN A O 1
ATOM 777 N N . GLN A 1 104 ? -11.211 8.919 12.127 1.00 84.50 104 GLN A N 1
ATOM 778 C CA . GLN A 1 104 ? -12.482 8.206 12.256 1.00 84.50 104 GLN A CA 1
ATOM 779 C C . GLN A 1 104 ? -12.326 6.785 12.807 1.00 84.50 104 GLN A C 1
ATOM 781 O O . GLN A 1 104 ? -13.286 6.236 13.346 1.00 84.50 104 GLN A O 1
ATOM 786 N N . MET A 1 105 ? -11.140 6.178 12.696 1.00 80.00 105 MET A N 1
ATOM 787 C CA . MET A 1 105 ? -10.897 4.840 13.226 1.00 80.00 105 MET A CA 1
ATOM 788 C C . MET A 1 105 ? -9.502 4.700 13.841 1.00 80.00 105 MET A C 1
ATOM 790 O O . MET A 1 105 ? -8.482 4.721 13.156 1.00 80.00 105 MET A O 1
ATOM 794 N N . SER A 1 106 ? -9.479 4.412 15.144 1.00 73.44 106 SER A N 1
ATOM 795 C CA . SER A 1 106 ? -8.262 4.239 15.951 1.00 73.44 106 SER A CA 1
ATOM 796 C C . SER A 1 106 ? -7.347 3.089 15.503 1.00 73.44 106 SER A C 1
ATOM 798 O O . SER A 1 106 ? -6.178 3.063 15.880 1.00 73.44 106 SER A O 1
ATOM 800 N N . GLY A 1 107 ? -7.855 2.153 14.693 1.00 80.31 107 GLY A N 1
ATOM 801 C CA . GLY A 1 107 ? -7.126 0.987 14.182 1.00 80.31 107 GLY A CA 1
ATOM 802 C C . GLY A 1 107 ? -6.526 1.132 12.780 1.00 80.31 107 GLY A C 1
ATOM 803 O O . GLY A 1 107 ? -5.992 0.144 12.267 1.00 80.31 107 GLY A O 1
ATOM 804 N N . VAL A 1 108 ? -6.645 2.303 12.146 1.00 87.94 108 V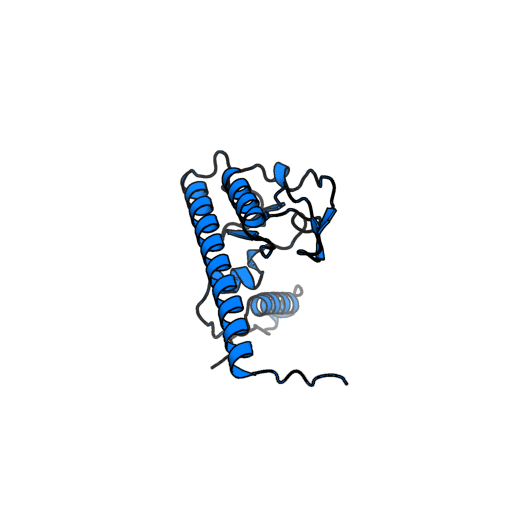AL A N 1
ATOM 805 C CA . VAL A 1 108 ? -6.060 2.570 10.823 1.00 87.94 108 VAL A CA 1
ATOM 806 C C . VAL A 1 108 ? -4.580 2.867 10.978 1.00 87.94 108 VAL A C 1
ATOM 808 O O . VAL A 1 108 ? -4.193 3.746 11.747 1.00 87.94 108 VAL A O 1
ATOM 811 N N . THR A 1 109 ? -3.766 2.125 10.235 1.00 90.00 109 THR A N 1
ATOM 812 C CA . THR A 1 109 ? -2.319 2.321 10.163 1.00 90.00 109 THR A CA 1
ATOM 813 C C . THR A 1 109 ? -1.956 2.927 8.804 1.00 90.00 109 THR A C 1
ATOM 815 O O . THR A 1 109 ? -2.596 3.884 8.369 1.00 90.00 109 THR A O 1
ATOM 818 N N . TRP A 1 110 ? -0.920 2.417 8.135 1.00 90.50 110 TRP A N 1
ATOM 819 C CA . TRP A 1 110 ? -0.426 2.972 6.880 1.00 90.50 110 TRP A CA 1
ATOM 820 C C . TRP A 1 110 ? -1.486 2.895 5.783 1.00 90.50 110 TRP A C 1
ATOM 822 O O . TRP A 1 110 ? -2.029 1.827 5.496 1.00 90.50 110 TRP A O 1
ATOM 832 N N . GLN A 1 111 ? -1.725 4.025 5.128 1.00 92.94 111 GLN A N 1
ATOM 833 C CA . GLN A 1 111 ? -2.489 4.115 3.892 1.00 92.94 111 GLN A CA 1
ATOM 834 C C . GLN A 1 111 ? -1.505 4.407 2.769 1.00 92.94 111 GLN A C 1
ATOM 836 O O . GLN A 1 111 ? -0.728 5.351 2.866 1.00 92.94 111 GLN A O 1
ATOM 841 N N . TYR A 1 112 ? -1.501 3.582 1.729 1.00 90.19 112 TYR A N 1
ATOM 842 C CA . TYR A 1 112 ? -0.549 3.709 0.633 1.00 90.19 112 TYR A CA 1
ATOM 843 C C . TYR A 1 112 ? -1.218 3.487 -0.716 1.00 90.19 112 TYR A C 1
ATOM 845 O O . TYR A 1 112 ? -2.166 2.713 -0.852 1.00 90.19 112 TYR A O 1
ATOM 853 N N . TYR A 1 113 ? -0.687 4.179 -1.713 1.00 90.88 113 TYR A N 1
ATOM 854 C CA . TYR A 1 113 ? -1.060 4.075 -3.109 1.00 90.88 113 TYR A CA 1
ATOM 855 C C . TYR A 1 113 ? 0.202 3.930 -3.954 1.00 90.88 113 TYR A C 1
ATOM 857 O O . TYR A 1 113 ? 1.234 4.532 -3.668 1.00 90.88 113 TYR A O 1
ATOM 865 N N . GLY A 1 114 ? 0.110 3.114 -4.997 1.00 88.44 114 GLY A N 1
ATOM 866 C CA . GLY A 1 114 ? 1.162 2.952 -5.982 1.00 88.44 114 GLY A CA 1
ATOM 867 C C . GLY A 1 114 ? 0.557 2.839 -7.371 1.00 88.44 114 GLY A C 1
ATOM 868 O O . GLY A 1 114 ? -0.341 2.025 -7.578 1.00 88.44 114 GLY A O 1
ATOM 869 N N . ALA A 1 115 ? 1.063 3.629 -8.309 1.00 86.19 115 ALA A N 1
ATOM 870 C CA . ALA A 1 115 ? 0.709 3.573 -9.720 1.00 86.19 115 ALA A CA 1
ATOM 871 C C . ALA A 1 115 ? 1.670 2.661 -10.491 1.00 86.19 115 ALA A C 1
ATOM 873 O O . ALA A 1 115 ? 2.821 2.458 -10.083 1.00 86.19 115 ALA A O 1
ATOM 874 N N . LYS A 1 116 ? 1.235 2.168 -11.656 1.00 82.94 116 LYS A N 1
ATOM 875 C CA . LYS A 1 116 ? 2.092 1.373 -12.554 1.00 82.94 116 LYS A CA 1
ATOM 876 C C . LYS A 1 116 ? 3.241 2.197 -13.139 1.00 82.94 116 LYS A C 1
ATOM 878 O O . LYS A 1 116 ? 4.291 1.643 -13.438 1.00 82.94 116 LYS A O 1
ATOM 883 N N . GLU A 1 117 ? 3.051 3.506 -13.266 1.00 80.94 117 GLU A N 1
ATOM 884 C CA . GLU A 1 117 ? 4.017 4.468 -13.799 1.00 80.94 117 GLU A CA 1
ATOM 885 C C . GLU A 1 117 ? 5.147 4.802 -12.817 1.00 80.94 117 GLU A C 1
ATOM 887 O O . GLU A 1 117 ? 6.086 5.504 -13.183 1.00 80.94 117 GLU A O 1
ATOM 892 N N . GLY A 1 118 ? 5.085 4.307 -11.577 1.00 79.75 118 GLY A N 1
ATOM 893 C CA . GLY A 1 118 ? 6.120 4.567 -10.581 1.00 79.75 118 GLY A CA 1
ATOM 894 C C . GLY A 1 118 ? 5.777 5.668 -9.574 1.00 79.75 118 GLY A C 1
ATOM 895 O O . GLY A 1 118 ? 6.583 5.926 -8.688 1.00 79.75 118 GLY A O 1
ATOM 896 N N . GLU A 1 119 ? 4.587 6.261 -9.637 1.00 84.31 119 GLU A N 1
ATOM 897 C CA . GLU A 1 119 ? 4.079 7.169 -8.603 1.00 84.31 119 GLU A CA 1
ATOM 898 C C . GLU A 1 119 ? 3.721 6.392 -7.318 1.00 84.31 119 GLU A C 1
ATOM 900 O O . GLU A 1 119 ? 3.003 5.394 -7.379 1.00 84.31 119 GLU A O 1
ATOM 905 N N . TYR A 1 120 ? 4.219 6.832 -6.160 1.00 86.44 120 TYR A N 1
ATOM 906 C CA . TYR A 1 120 ? 3.945 6.236 -4.850 1.00 86.44 120 TYR A CA 1
ATOM 907 C C . TYR A 1 120 ? 3.616 7.296 -3.808 1.00 86.44 120 TYR A C 1
ATOM 909 O O . TYR A 1 120 ? 4.287 8.323 -3.708 1.00 86.44 120 TYR A O 1
ATOM 917 N N . HIS A 1 121 ? 2.621 6.981 -2.984 1.00 87.88 121 HIS A N 1
ATOM 918 C CA . HIS A 1 121 ? 2.094 7.844 -1.938 1.00 87.88 121 HIS A CA 1
ATOM 919 C C . HIS A 1 121 ? 1.837 7.044 -0.672 1.00 87.88 121 HIS A C 1
ATOM 921 O O . HIS A 1 121 ? 1.314 5.932 -0.732 1.00 87.88 121 HIS A O 1
ATOM 927 N N . GLN A 1 122 ? 2.162 7.621 0.477 1.00 89.62 122 GLN A N 1
ATOM 928 C CA . GLN A 1 122 ? 1.933 7.035 1.790 1.00 89.62 122 GLN A CA 1
ATOM 929 C C . GLN A 1 122 ? 1.448 8.099 2.772 1.00 89.62 122 GLN A C 1
ATOM 931 O O . GLN A 1 122 ? 1.922 9.231 2.757 1.00 89.62 122 GLN A O 1
ATOM 936 N N . PHE A 1 123 ? 0.552 7.715 3.672 1.00 89.81 123 PHE A N 1
ATOM 937 C CA . PHE A 1 123 ? 0.161 8.505 4.828 1.00 89.81 123 PHE A CA 1
ATOM 938 C C . PHE A 1 123 ? 0.052 7.604 6.073 1.00 89.81 123 PHE A C 1
ATOM 940 O O . PHE A 1 123 ? -0.483 6.492 5.970 1.00 89.81 123 PHE A O 1
ATOM 947 N N . PRO A 1 124 ? 0.522 8.046 7.251 1.00 89.31 124 PRO A N 1
ATOM 948 C CA . PRO A 1 124 ? 1.312 9.259 7.482 1.00 89.31 124 PRO A CA 1
ATOM 949 C C . PRO A 1 124 ? 2.735 9.136 6.897 1.00 89.31 124 PRO A C 1
ATOM 951 O O . PRO A 1 124 ? 3.126 8.086 6.373 1.00 89.31 124 PRO A O 1
ATOM 954 N N . GLN A 1 125 ? 3.514 10.213 6.956 1.00 86.25 125 GLN A N 1
ATOM 955 C CA . GLN A 1 125 ? 4.928 10.218 6.573 1.00 86.25 125 GLN A CA 1
ATOM 956 C C . GLN A 1 125 ? 5.782 9.516 7.635 1.00 86.25 125 GLN A C 1
ATOM 958 O O . GLN A 1 125 ? 5.494 9.603 8.831 1.00 86.25 125 GLN A O 1
ATOM 963 N N . ASN A 1 126 ? 6.872 8.877 7.208 1.00 84.06 126 ASN A N 1
ATOM 964 C CA . ASN A 1 126 ? 7.966 8.479 8.091 1.00 84.06 126 ASN A CA 1
ATOM 965 C C . ASN A 1 126 ? 9.332 8.779 7.457 1.00 84.06 126 ASN A C 1
ATOM 967 O O . ASN A 1 126 ? 9.436 9.173 6.297 1.00 84.06 126 ASN A O 1
ATOM 971 N N . ASP A 1 127 ? 10.392 8.551 8.222 1.00 75.19 127 ASP A N 1
ATOM 972 C CA . ASP A 1 127 ? 11.786 8.725 7.805 1.00 75.19 127 ASP A CA 1
ATOM 973 C C . ASP A 1 127 ? 12.233 7.778 6.670 1.00 75.19 127 ASP A C 1
ATOM 975 O O . ASP A 1 127 ? 13.256 8.010 6.029 1.00 75.19 127 ASP A O 1
ATOM 979 N N . ARG A 1 128 ? 11.467 6.718 6.379 1.00 72.56 128 ARG A N 1
ATOM 980 C CA . ARG A 1 128 ? 11.786 5.699 5.360 1.00 72.56 128 ARG A CA 1
ATOM 981 C C . ARG A 1 128 ? 11.023 5.865 4.049 1.00 72.56 128 ARG A C 1
ATOM 983 O O . ARG A 1 128 ? 11.443 5.299 3.039 1.00 72.56 128 ARG A O 1
ATOM 990 N N . SER A 1 129 ? 9.910 6.598 4.032 1.00 69.56 129 SER A N 1
ATOM 991 C CA . SER A 1 129 ? 9.011 6.672 2.873 1.00 69.56 129 SER A CA 1
ATOM 992 C C . SER A 1 129 ? 9.634 7.380 1.671 1.00 69.56 129 SER A C 1
A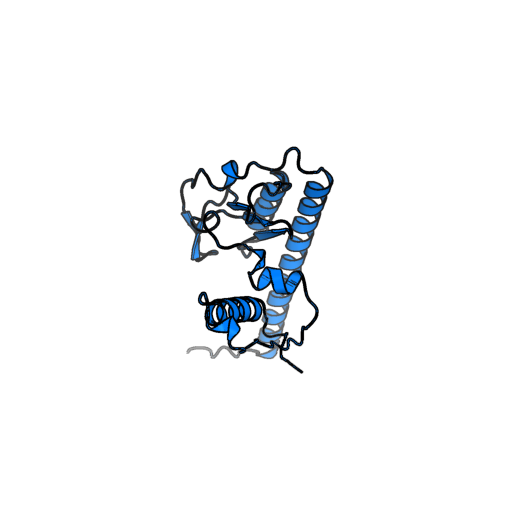TOM 994 O O . SER A 1 129 ? 9.219 7.133 0.544 1.00 69.56 129 SER A O 1
ATOM 996 N N . CYS A 1 130 ? 10.661 8.198 1.908 1.00 69.56 130 CYS A N 1
ATOM 997 C CA . CYS A 1 130 ? 11.289 9.063 0.910 1.00 69.56 130 CYS A CA 1
ATOM 998 C C . CYS A 1 130 ? 12.589 8.500 0.306 1.00 69.56 130 CYS A C 1
ATOM 1000 O O . CYS A 1 130 ? 13.080 9.030 -0.683 1.00 69.56 130 CYS A O 1
ATOM 1002 N N . GLY A 1 131 ? 13.140 7.417 0.871 1.00 63.41 131 GLY A N 1
ATOM 1003 C CA . GLY A 1 131 ? 14.388 6.778 0.414 1.00 63.41 131 GLY A CA 1
ATOM 1004 C C . GLY A 1 131 ? 14.226 5.307 0.013 1.00 63.41 131 GLY A C 1
ATOM 1005 O O . GLY A 1 131 ? 15.195 4.552 0.015 1.00 63.41 131 GLY A O 1
ATOM 1006 N N . GLY A 1 132 ? 12.992 4.865 -0.241 1.00 63.38 132 GLY A N 1
ATOM 1007 C CA . GLY A 1 132 ? 12.658 3.455 -0.435 1.00 63.38 132 GLY A CA 1
ATOM 1008 C C . GLY A 1 132 ? 12.898 2.922 -1.851 1.00 63.38 132 GLY A C 1
ATOM 1009 O O . GLY A 1 132 ? 12.911 3.657 -2.832 1.00 63.38 132 GLY A O 1
ATOM 1010 N N . SER A 1 133 ? 13.008 1.597 -1.960 1.00 63.59 133 SER A N 1
ATOM 1011 C CA . SER A 1 133 ? 12.932 0.877 -3.233 1.00 63.59 133 SER A CA 1
ATOM 1012 C C . SER A 1 133 ? 11.550 1.021 -3.889 1.00 63.59 133 SER A C 1
ATOM 1014 O O . SER A 1 133 ? 10.530 1.167 -3.198 1.00 63.59 133 SER A O 1
ATOM 1016 N N . ALA A 1 134 ? 11.527 0.950 -5.226 1.00 70.06 134 ALA A N 1
ATOM 1017 C CA . ALA A 1 134 ? 10.330 1.090 -6.052 1.00 70.06 134 ALA A CA 1
ATOM 1018 C C . ALA A 1 134 ? 9.181 0.188 -5.564 1.00 70.06 134 ALA A C 1
ATOM 1020 O O . ALA A 1 134 ? 9.333 -1.028 -5.425 1.00 70.06 134 ALA A O 1
ATOM 1021 N N . HIS A 1 135 ? 8.008 0.776 -5.311 1.00 75.25 135 HIS A N 1
ATOM 1022 C CA . HIS A 1 135 ? 6.843 0.073 -4.753 1.00 75.25 135 HIS A CA 1
ATOM 1023 C C . HIS A 1 135 ? 6.303 -1.036 -5.651 1.00 75.25 135 HIS A C 1
ATOM 1025 O O . HIS A 1 135 ? 5.663 -1.954 -5.146 1.00 75.25 135 HIS A O 1
ATOM 1031 N N . ILE A 1 136 ? 6.588 -0.976 -6.953 1.00 75.50 136 ILE A N 1
ATOM 1032 C CA . ILE A 1 136 ? 6.144 -1.962 -7.943 1.00 75.50 136 ILE A CA 1
ATOM 1033 C C . ILE A 1 136 ? 6.661 -3.383 -7.662 1.00 75.50 136 ILE A C 1
ATOM 1035 O O . ILE A 1 136 ? 6.078 -4.345 -8.152 1.00 75.50 136 ILE A O 1
ATOM 1039 N N . PHE A 1 137 ? 7.709 -3.522 -6.843 1.00 74.56 137 PHE A N 1
ATOM 1040 C CA . PHE A 1 137 ? 8.250 -4.813 -6.404 1.00 74.56 137 PHE A CA 1
ATOM 1041 C C . PHE A 1 137 ? 7.725 -5.266 -5.034 1.00 74.56 137 PHE A C 1
ATOM 1043 O O . PHE A 1 137 ? 8.102 -6.325 -4.547 1.00 74.56 137 PHE A O 1
ATOM 1050 N N . ARG A 1 138 ? 6.875 -4.480 -4.364 1.00 77.00 138 ARG A N 1
ATOM 1051 C CA . ARG A 1 138 ? 6.360 -4.834 -3.034 1.00 77.00 138 ARG A CA 1
ATOM 1052 C C . ARG A 1 138 ? 5.223 -5.845 -3.159 1.00 77.00 138 ARG A C 1
ATOM 1054 O O . ARG A 1 138 ? 4.300 -5.647 -3.946 1.00 77.00 138 ARG A O 1
ATOM 1061 N N . ASN A 1 139 ? 5.226 -6.864 -2.301 1.00 77.50 139 ASN A N 1
ATOM 1062 C CA . ASN A 1 139 ? 4.237 -7.953 -2.321 1.00 77.50 139 ASN A CA 1
ATOM 1063 C C . ASN A 1 139 ? 2.780 -7.475 -2.330 1.00 77.50 139 ASN A C 1
ATOM 1065 O O . ASN A 1 139 ? 1.957 -8.048 -3.042 1.00 77.50 139 ASN A O 1
ATOM 1069 N N . TRP A 1 140 ? 2.448 -6.422 -1.571 1.00 82.31 140 TRP A N 1
ATOM 1070 C CA . TRP A 1 140 ? 1.090 -5.866 -1.549 1.00 82.31 140 TRP A CA 1
ATOM 1071 C C . TRP A 1 140 ? 0.670 -5.320 -2.922 1.00 82.31 140 TRP A C 1
ATOM 1073 O O . TRP A 1 140 ? -0.475 -5.509 -3.326 1.00 82.31 140 TRP A O 1
ATOM 1083 N N . TYR A 1 141 ? 1.596 -4.693 -3.657 1.00 82.81 141 TYR A N 1
ATOM 1084 C CA . TYR A 1 141 ? 1.337 -4.140 -4.982 1.00 82.81 141 TYR A CA 1
ATOM 1085 C C . TYR A 1 141 ? 1.204 -5.266 -5.998 1.00 82.81 141 TYR A C 1
ATOM 1087 O O . TYR A 1 141 ? 0.219 -5.318 -6.729 1.00 82.81 141 TYR A O 1
ATOM 1095 N N . VAL A 1 142 ? 2.144 -6.217 -6.001 1.00 77.06 142 VAL A N 1
ATOM 1096 C CA . VAL A 1 142 ? 2.126 -7.343 -6.945 1.00 77.06 142 VAL A CA 1
ATOM 1097 C C . VAL A 1 142 ? 0.859 -8.186 -6.785 1.00 77.06 142 VAL A C 1
ATOM 1099 O O . VAL A 1 142 ? 0.201 -8.497 -7.780 1.00 77.06 142 VAL A O 1
ATOM 1102 N N . SER A 1 143 ? 0.464 -8.468 -5.538 1.00 74.88 143 SER A N 1
ATOM 1103 C CA . SER A 1 143 ? -0.762 -9.217 -5.224 1.00 74.88 143 SER A CA 1
ATOM 1104 C C . SER A 1 143 ? -2.028 -8.519 -5.733 1.00 74.88 143 SER A C 1
ATOM 1106 O O . SER A 1 143 ? -2.984 -9.186 -6.123 1.00 74.88 143 SER A O 1
ATOM 1108 N N . ALA A 1 144 ? -2.054 -7.182 -5.722 1.00 77.12 144 ALA A N 1
ATOM 1109 C CA . ALA A 1 144 ? -3.196 -6.392 -6.178 1.00 77.12 144 ALA A CA 1
ATOM 1110 C C . ALA A 1 144 ? -3.199 -6.173 -7.701 1.00 77.12 144 ALA A C 1
ATOM 1112 O O . ALA A 1 144 ? -4.249 -6.265 -8.334 1.00 77.12 144 ALA A O 1
ATOM 1113 N N . ALA A 1 145 ? -2.034 -5.903 -8.298 1.00 73.88 145 ALA A N 1
ATOM 1114 C CA . ALA A 1 145 ? -1.873 -5.633 -9.726 1.00 73.88 145 ALA A CA 1
ATOM 1115 C C . ALA A 1 145 ? -2.030 -6.895 -10.586 1.00 73.88 145 ALA A C 1
ATOM 1117 O O . ALA A 1 145 ? -2.444 -6.826 -11.743 1.00 73.88 145 ALA A O 1
ATOM 1118 N N . SER A 1 146 ? -1.703 -8.063 -10.031 1.00 67.75 146 SER A N 1
ATOM 1119 C CA . SER A 1 146 ? -1.877 -9.346 -10.699 1.00 67.75 146 SER A CA 1
ATOM 1120 C C . SER A 1 146 ? -2.479 -10.366 -9.732 1.00 67.75 146 SER A C 1
ATOM 1122 O O . SER A 1 146 ? -1.779 -11.240 -9.233 1.00 67.75 146 SER A O 1
ATOM 1124 N N . PRO A 1 147 ? -3.795 -10.289 -9.470 1.00 59.62 147 PRO A N 1
ATOM 1125 C CA . PRO A 1 147 ? -4.459 -11.154 -8.493 1.00 59.62 147 PRO A CA 1
ATOM 1126 C C . PRO A 1 147 ? -4.591 -12.609 -8.970 1.00 59.62 147 PRO A C 1
ATOM 1128 O O . PRO A 1 147 ? -5.076 -13.468 -8.234 1.00 59.62 147 PRO A O 1
ATOM 1131 N N . LYS A 1 148 ? -4.211 -12.890 -10.223 1.00 65.50 148 LYS A N 1
ATOM 1132 C CA . LYS A 1 148 ? -4.288 -14.213 -10.832 1.00 65.50 148 LYS A CA 1
ATOM 1133 C C . LYS A 1 148 ? -2.997 -14.975 -10.548 1.00 65.50 148 LYS A C 1
ATOM 1135 O O . LYS A 1 148 ? -1.927 -14.500 -10.917 1.00 65.50 148 LYS A O 1
ATOM 1140 N N . LYS A 1 149 ? -3.139 -16.173 -9.975 1.00 67.69 149 LYS A N 1
ATOM 1141 C CA . LYS A 1 149 ? -2.057 -17.143 -9.773 1.00 67.69 149 LYS A CA 1
ATOM 1142 C C . LYS A 1 149 ? -1.212 -17.294 -11.040 1.00 67.69 149 LYS A C 1
ATOM 1144 O O . LYS A 1 149 ? -1.762 -17.525 -12.125 1.00 67.69 149 LYS A O 1
ATOM 1149 N N . LYS A 1 150 ? 0.108 -17.201 -10.897 1.00 68.44 150 LYS A N 1
ATOM 1150 C CA . LYS A 1 150 ? 1.067 -17.395 -11.987 1.00 68.44 150 LYS A CA 1
ATOM 1151 C C . LYS A 1 150 ? 1.875 -18.664 -11.757 1.00 68.44 150 LYS A C 1
ATOM 1153 O O . LYS A 1 150 ? 2.583 -18.772 -10.769 1.00 68.44 150 LYS A O 1
ATOM 1158 N N . ASN A 1 151 ? 1.845 -19.579 -12.722 1.00 75.50 151 ASN A N 1
ATOM 1159 C CA . ASN A 1 151 ? 2.810 -20.674 -12.778 1.00 75.50 151 ASN A CA 1
ATOM 1160 C C . ASN A 1 151 ? 3.987 -20.211 -13.644 1.00 75.50 151 ASN A C 1
ATOM 1162 O O . ASN A 1 151 ? 3.819 -20.012 -14.849 1.00 75.50 151 ASN A O 1
ATOM 1166 N N . VAL A 1 152 ? 5.151 -19.991 -13.035 1.00 79.62 152 VAL A N 1
ATOM 1167 C CA . VAL A 1 152 ? 6.340 -19.466 -13.722 1.00 79.62 152 VAL A CA 1
ATOM 1168 C C . VAL A 1 152 ? 7.379 -20.574 -13.889 1.00 79.62 152 VAL A C 1
ATOM 1170 O O . VAL A 1 152 ? 7.716 -21.260 -12.930 1.00 79.62 152 VAL A O 1
ATOM 1173 N N . VAL A 1 153 ? 7.913 -20.722 -15.104 1.00 85.75 153 VAL A N 1
ATOM 1174 C CA . VAL A 1 153 ? 9.090 -21.553 -15.397 1.00 85.75 153 VAL A CA 1
ATOM 1175 C C . VAL A 1 153 ? 10.216 -20.621 -15.831 1.00 85.75 153 VAL A C 1
ATOM 1177 O O . VAL A 1 153 ? 10.077 -19.906 -16.821 1.00 85.75 153 VAL A O 1
ATOM 1180 N N . ILE A 1 154 ? 11.321 -20.611 -15.084 1.00 87.56 154 ILE A N 1
ATOM 1181 C CA . ILE A 1 154 ? 12.513 -19.821 -15.413 1.00 87.56 154 ILE A CA 1
ATOM 1182 C C . ILE A 1 154 ? 13.506 -20.732 -16.135 1.00 87.56 154 ILE A C 1
ATOM 1184 O O . ILE A 1 154 ? 13.928 -21.751 -15.591 1.00 87.56 154 ILE A O 1
ATOM 1188 N N . VAL A 1 155 ? 13.900 -20.346 -17.347 1.00 90.81 155 VAL A N 1
ATOM 1189 C CA . VAL A 1 155 ? 14.952 -21.013 -18.125 1.00 90.81 155 VAL A CA 1
ATOM 1190 C C . VAL A 1 155 ? 16.125 -20.046 -18.257 1.00 90.81 155 VAL A C 1
ATOM 1192 O O . VAL A 1 155 ? 15.943 -18.918 -18.709 1.00 90.81 155 VAL A O 1
ATOM 1195 N N . ILE A 1 156 ? 17.318 -20.474 -17.841 1.00 89.62 156 ILE A N 1
ATOM 1196 C CA . ILE A 1 156 ? 18.547 -19.671 -17.899 1.00 89.62 156 ILE A CA 1
ATOM 1197 C C . ILE A 1 156 ? 19.456 -20.263 -18.975 1.00 89.62 156 ILE A C 1
ATOM 1199 O O . ILE A 1 156 ? 19.782 -21.448 -18.912 1.00 89.62 156 ILE A O 1
ATOM 1203 N N . ASP A 1 157 ? 19.875 -19.446 -19.945 1.00 89.25 157 ASP A N 1
ATOM 1204 C CA . ASP A 1 157 ? 20.909 -19.844 -20.902 1.00 89.25 157 ASP A CA 1
ATOM 1205 C C . ASP A 1 157 ? 22.258 -20.009 -20.181 1.00 89.25 157 ASP A C 1
ATOM 1207 O O . ASP A 1 157 ? 22.677 -19.154 -19.397 1.00 89.25 157 ASP A O 1
ATOM 1211 N N . VAL A 1 158 ? 22.929 -21.127 -20.447 1.00 90.12 158 VAL A N 1
ATOM 1212 C CA . VAL A 1 158 ? 24.233 -21.504 -19.878 1.00 90.12 158 VAL A CA 1
ATOM 1213 C C . VAL A 1 158 ? 25.291 -21.717 -20.964 1.00 90.12 158 VAL A C 1
ATOM 1215 O O . VAL A 1 158 ? 26.329 -22.329 -20.716 1.00 90.12 158 VAL A O 1
ATOM 1218 N N . SER A 1 159 ? 25.027 -21.238 -22.179 1.00 92.50 159 SER A N 1
ATOM 1219 C CA . SER A 1 159 ? 25.957 -21.286 -23.304 1.00 92.50 159 SER A CA 1
ATOM 1220 C C . SER A 1 159 ? 27.262 -20.526 -23.017 1.00 92.50 159 SER A C 1
ATOM 1222 O O . SER A 1 159 ? 27.339 -19.680 -22.125 1.00 92.50 159 SER A O 1
ATOM 1224 N N . LEU A 1 160 ? 28.327 -20.810 -23.778 1.00 88.75 160 LEU A N 1
ATOM 1225 C CA . LEU A 1 160 ? 29.657 -20.217 -23.551 1.00 88.75 160 LEU A CA 1
ATOM 1226 C C . LEU A 1 160 ? 29.652 -18.679 -23.574 1.00 88.75 160 LEU A C 1
ATOM 1228 O O . LEU A 1 160 ? 30.399 -18.056 -22.825 1.00 88.75 160 LEU A O 1
ATOM 1232 N N . SER A 1 161 ? 28.769 -18.053 -24.357 1.00 89.06 161 SER A N 1
ATOM 1233 C CA . SER A 1 161 ? 28.636 -16.591 -24.420 1.00 89.06 161 SER A CA 1
ATOM 1234 C C . SER A 1 161 ? 28.065 -15.959 -23.142 1.00 89.06 161 SER A C 1
ATOM 1236 O O . SER A 1 161 ? 28.035 -14.727 -23.034 1.00 89.06 161 SER A O 1
ATOM 1238 N N . MET A 1 162 ? 27.614 -16.775 -22.182 1.00 91.69 162 MET A N 1
ATOM 1239 C CA . MET A 1 162 ? 27.151 -16.354 -20.855 1.00 91.69 162 MET A CA 1
ATOM 1240 C C . MET A 1 162 ? 28.276 -16.282 -19.814 1.00 91.69 162 MET A C 1
ATOM 1242 O O . MET A 1 162 ? 28.075 -15.703 -18.743 1.00 91.69 162 MET A O 1
ATOM 1246 N N . ILE A 1 163 ? 29.455 -16.838 -20.119 1.00 87.00 163 ILE A N 1
ATOM 1247 C CA . ILE A 1 163 ? 30.652 -16.744 -19.269 1.00 87.00 163 ILE A CA 1
ATOM 1248 C C . ILE A 1 163 ? 31.214 -15.318 -19.309 1.00 87.00 163 ILE A C 1
ATOM 1250 O O . ILE A 1 163 ? 31.647 -14.778 -18.289 1.00 87.00 163 ILE A O 1
ATOM 1254 N N . ASP A 1 164 ? 31.144 -14.682 -20.475 1.00 89.50 164 ASP A N 1
ATOM 1255 C CA . ASP A 1 164 ? 31.684 -13.346 -20.679 1.00 89.50 164 ASP A CA 1
ATOM 1256 C C . ASP A 1 164 ? 30.859 -12.269 -19.963 1.00 89.50 164 ASP A C 1
ATOM 1258 O O . ASP A 1 164 ? 29.639 -12.369 -19.805 1.00 89.50 164 ASP A O 1
ATOM 1262 N N . HIS A 1 165 ? 31.530 -11.182 -19.575 1.00 88.50 165 HIS A N 1
ATOM 1263 C CA . HIS A 1 165 ? 30.903 -9.968 -19.034 1.00 88.50 165 HIS A CA 1
ATOM 1264 C C . HIS A 1 165 ? 29.938 -10.210 -17.861 1.00 88.50 165 HIS A C 1
ATOM 1266 O O . HIS A 1 165 ? 28.960 -9.481 -17.701 1.00 88.50 165 HIS A O 1
ATOM 1272 N N . ASN A 1 166 ? 30.193 -11.233 -17.036 1.00 88.75 166 ASN A N 1
ATOM 1273 C CA . ASN A 1 166 ? 29.392 -11.540 -15.847 1.00 88.75 166 ASN A CA 1
ATOM 1274 C C . ASN A 1 166 ? 27.903 -11.839 -16.150 1.00 88.75 166 ASN A C 1
ATOM 1276 O O . ASN A 1 166 ? 27.050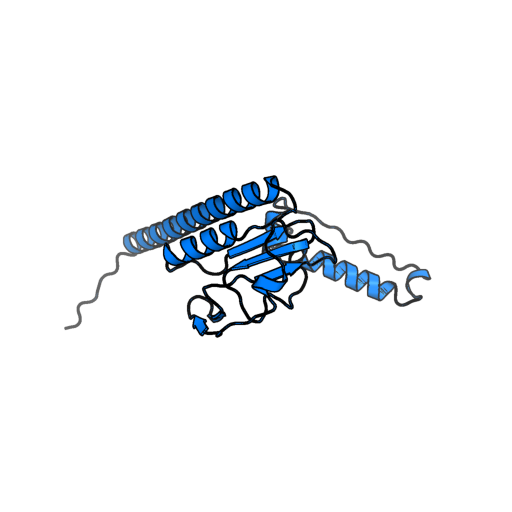 -11.754 -15.260 1.00 88.75 166 ASN A O 1
ATOM 1280 N N . ARG A 1 167 ? 27.569 -12.197 -17.399 1.00 90.00 167 ARG A N 1
ATOM 1281 C CA . ARG A 1 167 ? 26.184 -12.368 -17.870 1.00 90.00 167 ARG A CA 1
ATOM 1282 C C . ARG A 1 167 ? 25.438 -13.455 -17.115 1.00 90.00 167 ARG A C 1
ATOM 1284 O O . ARG A 1 167 ? 24.274 -13.263 -16.779 1.00 90.00 167 ARG A O 1
ATOM 1291 N N . ILE A 1 168 ? 26.109 -14.556 -16.777 1.00 92.50 168 ILE A N 1
ATOM 1292 C CA . ILE A 1 168 ? 25.498 -15.627 -15.985 1.00 92.50 168 ILE A CA 1
ATOM 1293 C C . ILE A 1 168 ? 25.061 -15.151 -14.592 1.00 92.50 168 ILE A C 1
ATOM 1295 O O . ILE A 1 168 ? 23.998 -15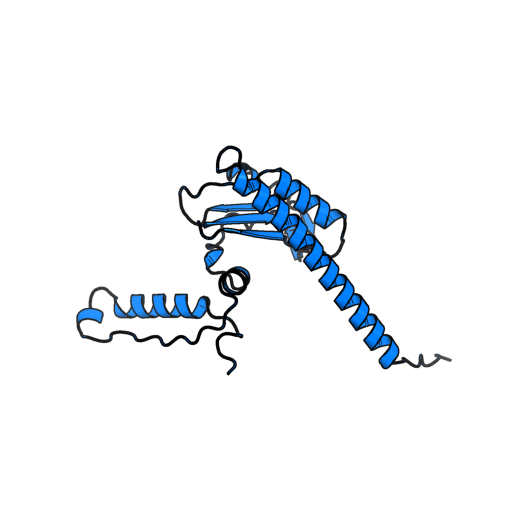.536 -14.110 1.00 92.50 168 ILE A O 1
ATOM 1299 N N . ASN A 1 169 ? 25.835 -14.277 -13.947 1.00 90.50 169 ASN A N 1
ATOM 1300 C CA . ASN A 1 169 ? 25.470 -13.743 -12.636 1.00 90.50 169 ASN A CA 1
ATOM 1301 C C . ASN A 1 169 ? 24.366 -12.691 -12.751 1.00 90.50 169 ASN A C 1
ATOM 1303 O O . ASN A 1 169 ? 23.470 -12.676 -11.913 1.00 90.50 169 ASN A O 1
ATOM 1307 N N . LEU A 1 170 ? 24.367 -11.873 -13.806 1.00 90.69 170 LEU A N 1
ATOM 1308 C CA . LEU A 1 170 ? 23.256 -10.961 -14.097 1.00 90.69 170 LEU A CA 1
ATOM 1309 C C . LEU A 1 170 ? 21.951 -11.719 -14.372 1.00 90.69 170 LEU A C 1
ATOM 1311 O O . LEU A 1 170 ? 20.909 -11.340 -13.848 1.00 90.69 170 LEU A O 1
ATOM 1315 N N . ALA A 1 171 ? 22.004 -12.826 -15.117 1.00 88.56 171 ALA A N 1
ATOM 1316 C CA . ALA A 1 171 ? 20.844 -13.680 -15.358 1.00 88.56 171 ALA A CA 1
ATOM 1317 C C . ALA A 1 171 ? 20.308 -14.302 -14.057 1.00 88.56 171 ALA A C 1
ATOM 1319 O O . ALA A 1 171 ? 19.098 -14.329 -13.843 1.00 88.56 171 ALA A O 1
ATOM 1320 N N . LYS A 1 172 ? 21.195 -14.735 -13.148 1.00 89.50 172 LYS A N 1
ATOM 1321 C CA . LYS A 1 172 ? 20.806 -15.197 -11.804 1.00 89.50 172 LYS A CA 1
ATOM 1322 C C . LYS A 1 172 ? 20.161 -14.086 -10.975 1.00 89.50 172 LYS A C 1
ATOM 1324 O O . LYS A 1 172 ? 19.134 -14.327 -10.354 1.00 89.50 172 LYS A O 1
ATOM 1329 N N . GLN A 1 173 ? 20.734 -12.883 -10.977 1.00 89.75 173 GLN A N 1
ATOM 1330 C CA . GLN A 1 173 ? 20.169 -11.724 -10.276 1.00 89.75 173 GLN A CA 1
ATOM 1331 C C . GLN A 1 173 ? 18.781 -11.367 -10.822 1.00 89.75 173 GLN A C 1
ATOM 1333 O O . GLN A 1 173 ? 17.845 -11.208 -10.048 1.00 89.75 173 GLN A O 1
ATOM 1338 N N . ALA A 1 174 ? 18.614 -11.348 -12.146 1.00 85.44 174 ALA A N 1
ATOM 1339 C CA . ALA A 1 174 ? 17.318 -11.124 -12.778 1.00 85.44 174 ALA A CA 1
ATOM 1340 C C . ALA A 1 174 ? 16.297 -12.213 -12.405 1.00 85.44 174 ALA A C 1
ATOM 1342 O O . ALA A 1 174 ? 15.147 -11.900 -12.105 1.00 85.44 174 ALA A O 1
ATOM 1343 N N . ALA A 1 175 ? 16.714 -13.484 -12.368 1.00 88.31 175 ALA A N 1
ATOM 1344 C CA . ALA A 1 175 ? 15.861 -14.582 -11.921 1.00 88.31 175 ALA A CA 1
ATOM 1345 C C . ALA A 1 175 ? 15.429 -14.415 -10.454 1.00 88.31 175 ALA A C 1
ATOM 1347 O O . ALA A 1 175 ? 14.256 -14.616 -10.149 1.00 88.31 175 ALA A O 1
ATOM 1348 N N . LEU A 1 176 ? 16.335 -13.995 -9.563 1.00 86.88 176 LEU A N 1
ATOM 1349 C CA . LEU A 1 176 ? 16.001 -13.678 -8.169 1.00 86.88 176 LEU A CA 1
ATOM 1350 C C . LEU A 1 176 ? 14.994 -12.527 -8.078 1.00 86.88 176 LEU A C 1
ATOM 1352 O O . LEU A 1 176 ? 14.004 -12.660 -7.372 1.00 86.88 176 LEU A O 1
ATOM 1356 N N . THR A 1 177 ? 15.163 -11.458 -8.861 1.00 81.12 177 THR A N 1
ATOM 1357 C CA . THR A 1 177 ? 14.181 -10.361 -8.913 1.00 81.12 177 THR A CA 1
ATOM 1358 C C . THR A 1 177 ? 12.800 -10.843 -9.361 1.00 81.12 177 THR A C 1
ATOM 1360 O O . THR A 1 177 ? 11.797 -10.377 -8.835 1.00 81.12 177 THR A O 1
ATOM 1363 N N . VAL A 1 178 ? 12.716 -11.790 -10.306 1.00 82.31 178 VAL A N 1
ATOM 1364 C CA . VAL A 1 178 ? 11.431 -12.407 -10.684 1.00 82.31 178 VAL A CA 1
ATOM 1365 C C . VAL A 1 178 ? 10.843 -13.193 -9.511 1.00 82.31 178 VAL A C 1
ATOM 1367 O O . VAL A 1 178 ? 9.655 -13.045 -9.227 1.00 82.31 178 VAL A O 1
ATOM 1370 N N . LEU A 1 179 ? 11.655 -13.989 -8.809 1.00 83.06 179 LEU A N 1
ATOM 1371 C CA . LEU A 1 179 ? 11.219 -14.748 -7.631 1.00 83.06 179 LEU A CA 1
ATOM 1372 C C . LEU A 1 179 ? 10.732 -13.838 -6.493 1.00 83.06 179 LEU A C 1
ATOM 1374 O O . LEU A 1 179 ? 9.719 -14.158 -5.880 1.00 83.06 179 LEU A O 1
ATOM 1378 N N . ASP A 1 180 ? 11.368 -12.685 -6.276 1.00 77.62 180 ASP A N 1
ATOM 1379 C CA . ASP A 1 180 ? 10.959 -11.690 -5.271 1.00 77.62 180 ASP A CA 1
ATOM 1380 C C . ASP A 1 180 ? 9.569 -11.091 -5.547 1.00 77.62 180 ASP A C 1
ATOM 1382 O O . ASP A 1 180 ? 8.943 -10.533 -4.648 1.00 77.62 180 ASP A O 1
ATOM 1386 N N . THR A 1 181 ? 9.058 -11.215 -6.777 1.00 72.06 181 THR A N 1
ATOM 1387 C CA . THR A 1 181 ? 7.688 -10.798 -7.116 1.00 72.06 181 THR A CA 1
ATOM 1388 C C . THR A 1 181 ? 6.644 -11.891 -6.897 1.00 72.06 181 THR A C 1
ATOM 1390 O O . THR A 1 181 ? 5.449 -11.604 -6.958 1.00 72.06 181 THR A O 1
ATOM 1393 N N . LEU A 1 182 ? 7.052 -13.143 -6.669 1.00 77.44 182 LEU A N 1
ATOM 1394 C CA . LEU A 1 182 ? 6.113 -14.241 -6.457 1.00 77.44 182 LEU A CA 1
ATOM 1395 C C . LEU A 1 182 ? 5.537 -14.200 -5.040 1.00 77.44 182 LEU A C 1
ATOM 1397 O O . LEU A 1 182 ? 6.201 -13.865 -4.062 1.00 77.44 182 LEU A O 1
ATOM 1401 N N . THR A 1 183 ? 4.272 -14.583 -4.927 1.00 72.69 183 THR A N 1
ATOM 1402 C CA . THR A 1 183 ? 3.529 -14.633 -3.668 1.00 72.69 183 THR A CA 1
ATOM 1403 C C . THR A 1 183 ? 3.267 -16.078 -3.251 1.00 72.69 183 THR A C 1
ATOM 1405 O O . THR A 1 183 ? 3.330 -17.003 -4.060 1.00 72.69 183 THR A O 1
ATOM 1408 N N . ALA A 1 184 ? 2.888 -16.299 -1.988 1.00 70.81 184 ALA A N 1
ATOM 1409 C CA . ALA A 1 184 ? 2.530 -17.636 -1.501 1.00 70.81 184 ALA A CA 1
ATOM 1410 C C . ALA A 1 184 ? 1.374 -18.292 -2.290 1.00 70.81 184 ALA A C 1
ATOM 1412 O O . ALA A 1 184 ? 1.247 -19.508 -2.284 1.00 70.81 184 ALA A O 1
ATOM 1413 N N . ARG A 1 185 ? 0.553 -17.512 -3.006 1.00 67.44 185 ARG A N 1
ATOM 1414 C CA . ARG A 1 185 ? -0.541 -18.034 -3.839 1.00 67.44 185 ARG A CA 1
ATOM 1415 C C . ARG A 1 185 ? -0.081 -18.543 -5.204 1.00 67.44 185 ARG A C 1
ATOM 1417 O O . ARG A 1 185 ? -0.840 -19.240 -5.870 1.00 67.44 185 ARG A O 1
ATOM 1424 N N . ASP A 1 186 ? 1.134 -18.206 -5.633 1.00 69.50 186 ASP A N 1
ATOM 1425 C CA . ASP A 1 186 ? 1.631 -18.541 -6.970 1.00 69.50 186 ASP A CA 1
ATOM 1426 C C . ASP A 1 186 ? 2.045 -20.015 -7.115 1.00 69.50 186 ASP A C 1
ATOM 1428 O O . ASP A 1 186 ? 2.188 -20.506 -8.232 1.00 69.50 186 ASP A O 1
ATOM 1432 N N . TRP A 1 187 ? 2.141 -20.763 -6.010 1.00 62.78 187 TRP A N 1
ATOM 1433 C CA . TRP A 1 187 ? 2.585 -22.162 -6.011 1.00 62.78 187 TRP A CA 1
ATOM 1434 C C . TRP A 1 187 ? 1.566 -23.178 -5.456 1.00 62.78 187 TRP A C 1
ATOM 1436 O O . TRP A 1 187 ? 1.728 -24.368 -5.716 1.00 62.78 187 TRP A O 1
ATOM 1446 N N . GLU A 1 188 ? 0.487 -22.762 -4.775 1.00 52.56 188 GLU A N 1
ATOM 1447 C CA . GLU A 1 188 ? -0.542 -23.689 -4.256 1.00 52.56 188 GLU A CA 1
ATOM 1448 C C . GLU A 1 188 ? -1.425 -24.247 -5.379 1.00 52.56 188 GLU A C 1
ATOM 1450 O O . GLU A 1 188 ? -2.287 -23.538 -5.900 1.00 52.56 188 GLU A O 1
ATOM 1455 N N . SER A 1 189 ? -1.155 -25.490 -5.801 1.00 50.12 189 SER A N 1
ATOM 1456 C CA . SER A 1 189 ? -1.909 -26.287 -6.789 1.00 50.12 189 SER A CA 1
ATOM 1457 C C . SER A 1 189 ? -3.376 -26.480 -6.437 1.00 50.12 189 SER A C 1
ATOM 1459 O O . SER A 1 189 ? -3.629 -26.949 -5.307 1.00 50.12 189 SER A O 1
#

Sequence (189 aa):
MMQEVKIDGEAQLHLLTQAAGDRLKMCRDILHRNKAEIEASHAQGPTGGAPASDCCDNLGQLEYDPRFLQQIVNDSCGTLTAVTGAPNTVRPSVYNTMKSNMQQMSGVTWQYYGAKEGEYHQFPQNDRSCGGSAHIFRNWYVSAASPKKKNVVIVIDVSLSMIDHNRINLAKQAALTVLDTLTARDWES